Protein AF-A0A443QVT6-F1 (afdb_monomer_lite)

Foldseek 3Di:
DDPVVVVVVVVVVCVVPLVPPCCVPPPPPLNVVQVVCVVLQHDCLQPVDRDDPDDPLVSLLCCCVPPVAFAAWNWDWDWDDDDPDIDIDIDTAQGDDPDDLCLLAPDPPDPVSVVVLVVVLVVQVVVSVVNRPDPPDDPVNSSVVSVVVSVVSSVSSVVRPPPVRPDDDDDDLVCCCVVPVVDDCSSVVSPD

Organism: NCBI:txid1965070

pLDDT: mean 82.38, std 10.91, range [44.81, 95.25]

Secondary structure (DSSP, 8-state):
--HHHHHHHHHHHHHH-TT-HHHHHH--HHHHHHHHHHHTT--GGG-TT------HHHHHHHHHHHH---SSSEEEEEEEEETTEEEEEEEEEPPPPSS-HHHHHS-TT-HHHHHHHHHHHHHHHHHHHHH---TT--HHHHHHHHHHHHHHHHHHHHHHHSGGGG------GGGHHHH-TTS-THHHHT--

Sequence (192 aa):
MPKYEKIALKLYDDCLHQDSTEMQKNNGSNVALMRLLKKIGGWPMIQSRWNFNFVLERVYGYIRSTFGLNWIFGVYMYTEADGNALRTILYLDAPSFVVERKLLYSPLTDNKRLDSLNAYKSYIRSVALLLNEDTSLTIKQLNADIEAMIEFEASLMNIASDENSKNTRAIQIKDLNRRYPKVCTELLNTWM

Radius of gyration: 20.79 Å; chains: 1; bounding box: 49×47×55 Å

InterPro domains:
  IPR008753 Peptidase M13, N-terminal domain [PF05649] (8-183)
  IPR042089 Peptidase M13, domain 2 [G3DSA:1.10.1380.10] (1-190)

Structure (mmCIF, N/CA/C/O backbone):
data_AF-A0A443QVT6-F1
#
_entry.id   AF-A0A443QVT6-F1
#
loop_
_atom_site.group_PDB
_atom_site.id
_atom_site.type_symbol
_atom_site.label_atom_id
_atom_site.label_alt_id
_atom_site.label_comp_id
_atom_site.label_asym_id
_atom_site.label_entity_id
_atom_site.label_seq_id
_atom_site.pdbx_PDB_ins_code
_atom_site.Cartn_x
_atom_site.Cartn_y
_atom_site.Cartn_z
_atom_site.occupancy
_atom_site.B_iso_or_equiv
_atom_site.auth_seq_id
_atom_site.auth_comp_id
_atom_site.auth_asym_id
_atom_site.auth_atom_id
_atom_site.pdbx_PDB_model_num
ATOM 1 N N . MET A 1 1 ? -12.868 27.414 -26.669 1.00 73.94 1 MET A N 1
ATOM 2 C CA . MET A 1 1 ? -12.190 26.697 -25.573 1.00 73.94 1 MET A CA 1
ATOM 3 C C . MET A 1 1 ? -12.008 25.223 -25.947 1.00 73.94 1 MET A C 1
ATOM 5 O O . MET A 1 1 ? -13.014 24.528 -26.115 1.00 73.94 1 MET A O 1
ATOM 9 N N . PRO A 1 2 ? -10.765 24.776 -26.179 1.00 92.88 2 PRO A N 1
ATOM 10 C CA . PRO A 1 2 ? -10.386 23.386 -26.433 1.00 92.88 2 PRO A CA 1
ATOM 11 C C . PRO A 1 2 ? -10.874 22.381 -25.379 1.00 92.88 2 PRO A C 1
ATOM 13 O O . PRO A 1 2 ? -11.124 22.719 -24.224 1.00 92.88 2 PRO A O 1
ATOM 16 N N . LYS A 1 3 ? -10.998 21.109 -25.779 1.00 93.06 3 LYS A N 1
ATOM 17 C CA . LYS A 1 3 ? -11.504 20.023 -24.918 1.00 93.06 3 LYS A CA 1
ATOM 18 C C . LYS A 1 3 ? -10.666 19.832 -23.646 1.00 93.06 3 LYS A C 1
ATOM 20 O O . LYS A 1 3 ? -11.243 19.621 -22.586 1.00 93.06 3 LYS A O 1
ATOM 25 N N . TYR A 1 4 ? -9.339 19.914 -23.746 1.00 94.56 4 TYR A N 1
ATOM 26 C CA . TYR A 1 4 ? -8.438 19.726 -22.602 1.00 94.56 4 TYR A CA 1
ATOM 27 C C . TYR A 1 4 ? -8.589 20.845 -21.565 1.00 94.56 4 TYR A C 1
ATOM 29 O O . TYR A 1 4 ? -8.675 20.558 -20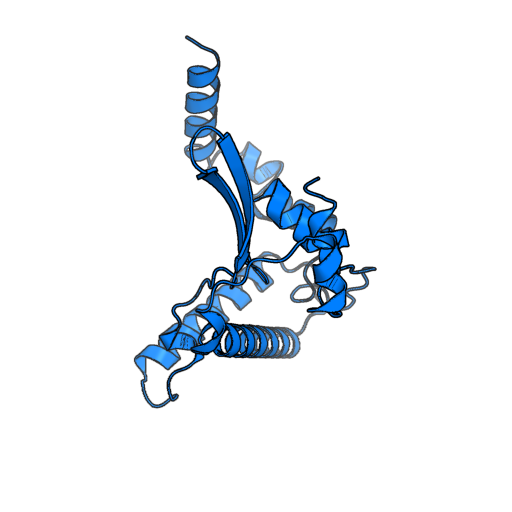.378 1.00 94.56 4 TYR A O 1
ATOM 37 N N . GLU A 1 5 ? -8.740 22.096 -22.006 1.00 95.25 5 GLU A N 1
ATOM 38 C CA . GLU A 1 5 ? -9.019 23.227 -21.114 1.00 95.25 5 GLU A CA 1
ATOM 39 C C . GLU A 1 5 ? -10.352 23.043 -20.389 1.00 95.25 5 GLU A C 1
ATOM 41 O O . GLU A 1 5 ? -10.441 23.311 -19.197 1.00 95.25 5 GLU A O 1
ATOM 46 N N . LYS A 1 6 ? -11.392 22.545 -21.077 1.00 94.25 6 LYS A N 1
ATOM 47 C CA . LYS A 1 6 ? -12.700 22.306 -20.442 1.00 94.25 6 LYS A CA 1
ATOM 48 C C . LYS A 1 6 ? -12.614 21.237 -19.357 1.00 94.25 6 LYS A C 1
ATOM 50 O O . LYS A 1 6 ? -13.255 21.371 -18.323 1.00 94.25 6 LYS A O 1
ATOM 55 N N . ILE A 1 7 ? -11.830 20.185 -19.596 1.00 93.94 7 ILE A N 1
ATOM 56 C CA . ILE A 1 7 ? -11.589 19.124 -18.611 1.00 93.94 7 ILE A CA 1
ATOM 57 C C . ILE A 1 7 ? -10.799 19.676 -17.420 1.00 93.94 7 ILE A C 1
ATOM 59 O O . ILE A 1 7 ? -11.165 19.403 -16.283 1.00 93.94 7 ILE A O 1
ATOM 63 N N . ALA A 1 8 ? -9.756 20.471 -17.675 1.00 93.81 8 ALA A N 1
ATOM 64 C CA . ALA A 1 8 ? -8.929 21.060 -16.628 1.00 93.81 8 ALA A CA 1
ATOM 65 C C . ALA A 1 8 ? -9.719 22.033 -15.741 1.00 93.81 8 ALA A C 1
ATOM 67 O O . ALA A 1 8 ? -9.648 21.919 -14.521 1.00 93.81 8 ALA A O 1
ATOM 68 N N . LEU A 1 9 ? -10.511 22.936 -16.337 1.00 93.19 9 LEU A N 1
ATOM 69 C CA . LEU A 1 9 ? -11.361 23.853 -15.572 1.00 93.19 9 LEU A CA 1
ATOM 70 C C . LEU A 1 9 ? -12.419 23.100 -14.773 1.00 93.19 9 LEU A C 1
ATOM 72 O O . LEU A 1 9 ? -12.583 23.375 -13.594 1.00 93.19 9 LEU A O 1
ATOM 76 N N . LYS A 1 10 ? -13.068 22.092 -15.367 1.00 90.31 10 LYS A N 1
ATOM 77 C CA . LYS A 1 10 ? -14.039 21.280 -14.629 1.00 90.31 10 LYS A CA 1
ATOM 78 C C . LYS A 1 10 ? -13.400 20.575 -13.429 1.00 90.31 10 LYS A C 1
ATOM 80 O O . LYS A 1 10 ? -13.967 20.603 -12.349 1.00 90.31 10 LYS A O 1
ATOM 85 N N . LEU A 1 11 ? -12.224 19.967 -13.603 1.00 89.94 11 LEU A N 1
ATOM 86 C CA . LEU A 1 11 ? -11.510 19.318 -12.499 1.00 89.94 11 LEU A CA 1
ATOM 87 C C . LEU A 1 11 ? -11.135 20.320 -11.399 1.00 89.94 11 LEU A C 1
ATOM 89 O O . LEU A 1 11 ? -11.251 20.009 -10.218 1.00 89.94 11 LEU A O 1
ATOM 93 N N . TYR A 1 12 ? -10.680 21.511 -11.787 1.00 89.88 12 TYR A N 1
ATOM 94 C CA . TYR A 1 12 ? -10.368 22.593 -10.858 1.00 89.88 12 TYR A CA 1
ATOM 95 C C . TYR A 1 12 ? -11.607 23.030 -10.066 1.00 89.88 12 TYR A C 1
ATOM 97 O O . TYR A 1 12 ? -11.560 23.079 -8.837 1.00 89.88 12 TYR A O 1
ATOM 105 N N . ASP A 1 13 ? -12.724 23.258 -10.757 1.00 88.25 13 ASP A N 1
ATOM 106 C CA . ASP A 1 13 ? -13.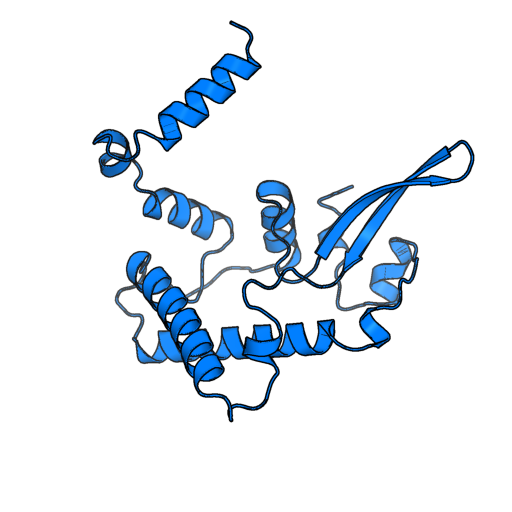991 23.653 -10.146 1.00 88.25 13 ASP A CA 1
ATOM 107 C C . ASP A 1 13 ? -14.527 22.557 -9.213 1.00 88.25 13 ASP A C 1
ATOM 109 O O . ASP A 1 13 ? -14.895 22.856 -8.076 1.00 88.25 13 ASP A O 1
ATOM 113 N N . ASP A 1 14 ? -14.508 21.291 -9.640 1.00 83.38 14 ASP A N 1
ATOM 114 C CA . ASP A 1 14 ? -14.940 20.142 -8.833 1.00 83.38 14 ASP A CA 1
ATOM 115 C C . ASP A 1 14 ? -14.090 20.010 -7.545 1.00 83.38 14 ASP A C 1
ATOM 117 O O . ASP A 1 14 ? -14.615 19.680 -6.480 1.00 83.38 14 ASP A O 1
ATOM 121 N N . CYS A 1 15 ? -12.785 20.309 -7.611 1.00 83.12 15 CYS A N 1
ATOM 122 C CA . CYS A 1 15 ? -11.878 20.281 -6.457 1.00 83.12 15 CYS A CA 1
ATOM 123 C C . CYS A 1 15 ? -12.066 21.453 -5.484 1.00 83.12 15 CYS A C 1
ATOM 125 O O . CYS A 1 15 ? -11.799 21.283 -4.296 1.00 83.12 15 CYS A O 1
ATOM 127 N N . LEU A 1 16 ? -12.480 22.630 -5.958 1.00 84.75 16 LEU A N 1
ATOM 128 C CA . LEU A 1 16 ? -12.674 23.807 -5.104 1.00 84.75 16 LEU A CA 1
ATOM 129 C C . LEU A 1 16 ? -14.053 23.853 -4.446 1.00 84.75 16 LEU A C 1
ATOM 131 O O . LEU A 1 16 ? -14.180 24.362 -3.336 1.00 84.75 16 LEU A O 1
ATOM 135 N N . HIS A 1 17 ? -15.080 23.297 -5.087 1.00 78.38 17 HIS A N 1
ATOM 136 C CA . HIS A 1 17 ? -16.458 23.336 -4.588 1.00 78.38 17 HIS A CA 1
ATOM 137 C C . HIS A 1 17 ? -16.828 22.087 -3.759 1.00 78.38 17 HIS A C 1
ATOM 139 O O . HIS A 1 17 ? -17.923 21.528 -3.893 1.00 78.38 17 HIS A O 1
ATOM 145 N N . GLN A 1 18 ? -15.921 21.659 -2.868 1.00 63.81 18 GLN A N 1
ATOM 146 C CA . GLN A 1 18 ? -16.095 20.493 -1.980 1.00 63.81 18 GLN A CA 1
ATOM 147 C C . GLN A 1 18 ? -17.269 20.627 -0.995 1.00 63.81 18 GLN A C 1
ATOM 149 O O . GLN A 1 18 ? -17.851 19.619 -0.595 1.00 63.81 18 GLN A O 1
ATOM 154 N N . ASP A 1 19 ? -17.663 21.859 -0.666 1.00 61.16 19 ASP A N 1
ATOM 155 C CA . ASP A 1 19 ? -18.775 22.167 0.245 1.00 61.16 19 ASP A CA 1
ATOM 156 C C . ASP A 1 19 ? -20.150 22.192 -0.439 1.00 61.16 19 ASP A C 1
ATOM 158 O O . ASP A 1 19 ? -21.164 22.530 0.180 1.00 61.16 19 ASP A O 1
ATOM 162 N N . SER A 1 20 ? -20.224 21.831 -1.724 1.00 60.53 20 SER A N 1
ATOM 163 C CA . SER A 1 20 ? -21.512 21.697 -2.395 1.00 60.53 20 SER A CA 1
ATOM 164 C C . SER A 1 20 ? -22.352 20.622 -1.694 1.00 60.53 20 SER A C 1
ATOM 166 O O . SER A 1 20 ? -21.951 19.469 -1.512 1.00 60.53 20 SER A O 1
ATOM 168 N N . THR A 1 21 ? -23.562 21.009 -1.287 1.00 54.44 21 THR A N 1
ATOM 169 C CA . THR A 1 21 ? -24.515 20.147 -0.571 1.00 54.44 21 THR A CA 1
ATOM 170 C C . THR A 1 21 ? -24.816 18.847 -1.321 1.00 54.44 21 THR A C 1
ATOM 172 O O . THR A 1 21 ? -25.224 17.877 -0.695 1.00 54.44 21 THR A O 1
ATOM 175 N N . GLU A 1 22 ? -24.587 18.786 -2.634 1.00 55.44 22 GLU A N 1
ATOM 176 C CA . GLU A 1 22 ? -24.743 17.584 -3.458 1.00 55.44 22 GLU A CA 1
ATOM 177 C C . GLU A 1 22 ? -23.623 16.549 -3.274 1.00 55.44 22 GLU A C 1
ATOM 179 O O . GLU A 1 22 ? -23.933 15.357 -3.243 1.00 55.44 22 GLU A O 1
ATOM 184 N N . MET A 1 23 ? -22.355 16.945 -3.081 1.00 56.28 23 MET A N 1
ATOM 185 C CA . MET A 1 23 ? -21.282 15.981 -2.783 1.00 56.28 23 MET A CA 1
ATOM 186 C C . MET A 1 23 ? -21.468 15.355 -1.399 1.00 56.28 23 MET A C 1
ATOM 188 O O . MET A 1 23 ? -21.368 14.136 -1.255 1.00 56.28 23 MET A O 1
ATOM 192 N N . GLN A 1 24 ? -21.845 16.157 -0.400 1.00 56.81 24 GLN A N 1
ATOM 193 C CA . GLN A 1 24 ? -22.157 15.647 0.938 1.00 56.81 24 GLN A CA 1
ATOM 194 C C . GLN A 1 24 ? -23.433 14.784 0.965 1.00 56.81 24 GLN A C 1
ATOM 196 O O . GLN A 1 24 ? -23.472 13.792 1.690 1.00 56.81 24 GLN A O 1
ATOM 201 N N . LYS A 1 25 ? -24.464 15.116 0.168 1.00 53.75 25 LYS A N 1
ATOM 202 C CA . LYS A 1 25 ? -25.745 14.379 0.141 1.00 53.75 25 LYS A CA 1
ATOM 203 C C . LYS A 1 25 ? -25.733 13.109 -0.712 1.00 53.75 25 LYS A C 1
ATOM 205 O O . LYS A 1 25 ? -26.411 12.157 -0.342 1.00 53.75 25 LYS A O 1
ATOM 210 N N . ASN A 1 26 ? -24.999 13.074 -1.829 1.00 53.06 26 ASN A N 1
ATOM 211 C CA . ASN A 1 26 ? -25.134 11.990 -2.813 1.00 53.06 26 ASN A CA 1
ATOM 212 C C . ASN A 1 26 ? -23.952 11.010 -2.853 1.00 53.06 26 ASN A C 1
ATOM 214 O O . ASN A 1 26 ? -24.155 9.877 -3.280 1.00 53.06 26 ASN A O 1
ATOM 218 N N . ASN A 1 27 ? -22.737 11.400 -2.442 1.00 56.47 27 ASN A N 1
ATOM 219 C CA . ASN A 1 27 ? -21.545 10.536 -2.422 1.00 56.47 27 ASN A CA 1
ATOM 220 C C . ASN A 1 27 ? -20.402 11.222 -1.646 1.00 56.47 27 ASN A C 1
ATOM 222 O O . ASN A 1 27 ? -19.425 11.657 -2.255 1.00 56.47 27 ASN A O 1
ATOM 226 N N . GLY A 1 28 ? -20.486 11.311 -0.314 1.00 63.50 28 GLY A N 1
ATOM 227 C CA . GLY A 1 28 ? -19.349 11.804 0.476 1.00 63.50 28 GLY A CA 1
ATOM 228 C C . GLY A 1 28 ? -18.069 11.017 0.154 1.00 63.50 28 GLY A C 1
ATOM 229 O O . GLY A 1 28 ? -18.149 9.846 -0.229 1.00 63.50 28 GLY A O 1
ATOM 230 N N . SER A 1 29 ? -16.887 11.621 0.316 1.00 63.97 29 SER A N 1
ATOM 231 C CA . SER A 1 29 ? -15.591 10.989 -0.004 1.00 63.97 29 SER A CA 1
ATOM 232 C C . SER A 1 29 ? -15.440 9.584 0.599 1.00 63.97 29 SER A C 1
ATOM 234 O O . SER A 1 29 ? -14.899 8.682 -0.042 1.00 63.97 29 SER A O 1
ATOM 236 N N . ASN A 1 30 ? -16.031 9.356 1.777 1.00 75.00 30 ASN A N 1
ATOM 237 C CA . ASN A 1 30 ? -16.094 8.045 2.423 1.00 75.00 30 ASN A CA 1
ATOM 238 C C . ASN A 1 30 ? -16.888 7.014 1.601 1.00 75.00 30 ASN A C 1
ATOM 240 O O . ASN A 1 30 ? -16.461 5.875 1.489 1.00 75.00 30 ASN A O 1
ATOM 244 N N . VAL A 1 31 ? -18.007 7.383 0.969 1.00 82.38 31 VAL A N 1
ATOM 245 C CA . VAL A 1 31 ? -18.829 6.473 0.145 1.00 82.38 31 VAL A CA 1
ATOM 246 C C . VAL A 1 31 ? -18.081 6.045 -1.118 1.00 82.38 31 VAL A C 1
ATOM 248 O O . VAL A 1 31 ? -18.093 4.865 -1.476 1.00 82.38 31 VAL A O 1
ATOM 251 N N . ALA A 1 32 ? -17.418 6.989 -1.792 1.00 83.75 32 ALA A N 1
ATOM 252 C CA . ALA A 1 32 ? -16.611 6.689 -2.972 1.00 83.75 32 ALA A CA 1
ATOM 253 C C . ALA A 1 32 ? -15.438 5.761 -2.620 1.00 83.75 32 ALA A C 1
ATOM 255 O O . ALA A 1 32 ? -15.221 4.757 -3.306 1.00 83.75 32 ALA A O 1
ATOM 256 N N . LEU A 1 33 ? -14.748 6.046 -1.511 1.00 86.44 33 LEU A N 1
ATOM 257 C CA . LEU A 1 33 ? -13.673 5.203 -0.998 1.00 86.44 33 LEU A CA 1
ATOM 258 C C . LEU A 1 33 ? -14.185 3.815 -0.593 1.00 86.44 33 LEU A C 1
ATOM 260 O O . LEU A 1 33 ? -13.617 2.817 -1.019 1.00 86.44 33 LEU A O 1
ATOM 264 N N . MET A 1 34 ? -15.304 3.714 0.126 1.00 87.88 34 MET A N 1
ATOM 265 C CA . MET A 1 34 ? -15.897 2.426 0.503 1.00 87.88 34 MET A CA 1
ATOM 266 C C . MET A 1 34 ? -16.318 1.596 -0.713 1.00 87.88 34 MET A C 1
ATOM 268 O O . MET A 1 34 ? -16.122 0.380 -0.733 1.00 87.88 34 MET A O 1
ATOM 272 N N . ARG A 1 35 ? -16.856 2.228 -1.764 1.00 88.44 35 ARG A N 1
ATOM 273 C CA . ARG A 1 35 ? -17.171 1.542 -3.028 1.00 88.44 35 ARG A CA 1
ATOM 274 C C . ARG A 1 35 ? -15.907 1.003 -3.696 1.00 88.44 35 ARG A C 1
ATOM 276 O O . ARG A 1 35 ? -15.925 -0.115 -4.213 1.00 88.44 35 ARG A O 1
ATOM 283 N N . LEU A 1 36 ? -14.821 1.776 -3.670 1.00 88.56 36 LEU A N 1
ATOM 284 C CA . LEU A 1 36 ? -13.524 1.328 -4.163 1.00 88.56 36 LEU A CA 1
ATOM 285 C C . LEU A 1 36 ? -12.995 0.148 -3.341 1.00 88.56 36 LEU A C 1
ATOM 287 O O . LEU A 1 36 ? -12.649 -0.868 -3.939 1.00 88.56 36 LEU A O 1
ATOM 291 N N . LEU A 1 37 ? -12.998 0.247 -2.007 1.00 89.69 37 LEU A N 1
ATOM 292 C CA . LEU A 1 37 ? -12.562 -0.829 -1.114 1.00 89.69 37 LEU A CA 1
ATOM 293 C C . LEU A 1 37 ? -13.327 -2.119 -1.416 1.00 89.69 37 LEU A C 1
ATOM 295 O O . LEU A 1 37 ? -12.709 -3.143 -1.679 1.00 89.69 37 LEU A O 1
ATOM 299 N N . LYS A 1 38 ? -14.660 -2.065 -1.521 1.00 88.44 38 LYS A N 1
ATOM 300 C CA . LYS A 1 38 ? -15.485 -3.230 -1.892 1.00 88.44 38 LYS A CA 1
ATOM 301 C C . LYS A 1 38 ? -15.086 -3.845 -3.233 1.00 88.44 38 LYS A C 1
ATOM 303 O O . LYS A 1 38 ? -15.050 -5.066 -3.353 1.00 88.44 38 LYS A O 1
ATOM 308 N N . LYS A 1 39 ? -14.745 -3.022 -4.230 1.00 87.88 39 LYS A N 1
ATOM 309 C CA . LYS A 1 39 ? -14.310 -3.497 -5.553 1.00 87.88 39 LYS A CA 1
ATOM 310 C C . LYS A 1 39 ? -12.973 -4.245 -5.504 1.00 87.88 39 LYS A C 1
ATOM 312 O O . LYS A 1 39 ? -12.778 -5.163 -6.295 1.00 87.88 39 LYS A O 1
ATOM 317 N N . ILE A 1 40 ? -12.071 -3.866 -4.598 1.00 88.88 40 ILE A N 1
ATOM 318 C CA . ILE A 1 40 ? -10.747 -4.496 -4.446 1.00 88.88 40 ILE A CA 1
ATOM 319 C C . ILE A 1 40 ? -10.712 -5.611 -3.391 1.00 88.88 40 ILE A C 1
ATOM 321 O O . ILE A 1 40 ? -9.649 -6.169 -3.134 1.00 88.88 40 ILE A O 1
ATOM 325 N N . GLY A 1 41 ? -11.866 -5.964 -2.818 1.00 88.69 41 GLY A N 1
ATOM 326 C CA . GLY A 1 41 ? -12.001 -7.062 -1.861 1.00 88.69 41 GLY A CA 1
ATOM 327 C C . GLY A 1 41 ? -12.167 -6.643 -0.405 1.00 88.69 41 GLY A C 1
ATOM 328 O O . GLY A 1 41 ? -12.220 -7.507 0.457 1.00 88.69 41 GLY A O 1
ATOM 329 N N . GLY A 1 42 ? -12.296 -5.351 -0.118 1.00 90.44 42 GLY A N 1
ATOM 330 C CA . GLY A 1 42 ? -12.479 -4.800 1.223 1.00 90.44 42 GLY A CA 1
ATOM 331 C C . GLY A 1 42 ? -11.169 -4.379 1.885 1.00 90.44 42 GLY A C 1
ATOM 332 O O . GLY A 1 42 ? -10.110 -4.362 1.260 1.00 90.44 42 GLY A O 1
ATOM 333 N N . TRP A 1 43 ? -11.257 -4.024 3.164 1.00 91.25 43 TRP A N 1
ATOM 334 C CA . TRP A 1 43 ? -10.102 -3.745 4.012 1.00 91.25 43 TRP A CA 1
ATOM 335 C C . TRP A 1 43 ? -10.318 -4.459 5.352 1.00 91.25 43 TRP A C 1
ATOM 337 O O . TRP A 1 43 ? -11.177 -4.027 6.123 1.00 91.25 43 TRP A O 1
ATOM 347 N N . PRO A 1 44 ? -9.569 -5.543 5.644 1.00 89.69 44 PRO A N 1
ATOM 348 C CA . PRO A 1 44 ? -9.793 -6.363 6.839 1.00 89.69 44 PRO A CA 1
ATOM 349 C C . PRO A 1 44 ? -9.815 -5.567 8.150 1.00 89.69 44 PRO A C 1
ATOM 351 O O . PRO A 1 44 ? -10.556 -5.901 9.065 1.00 89.69 44 PRO A O 1
ATOM 354 N N . MET A 1 45 ? -9.066 -4.462 8.205 1.00 89.69 45 MET A N 1
ATOM 355 C CA . MET A 1 45 ? -8.956 -3.590 9.377 1.00 89.69 45 MET A CA 1
ATOM 356 C C . MET A 1 45 ? -10.285 -2.945 9.813 1.00 89.69 45 MET A C 1
ATOM 358 O O . MET A 1 45 ? -10.399 -2.501 10.952 1.00 89.69 45 MET A O 1
ATOM 362 N N . ILE A 1 46 ? -11.287 -2.883 8.928 1.00 90.00 46 ILE A N 1
ATOM 363 C CA . ILE A 1 46 ? -12.621 -2.332 9.226 1.00 90.00 46 ILE A CA 1
ATOM 364 C C . ILE A 1 46 ? -13.742 -3.379 9.103 1.00 90.00 46 ILE A C 1
ATOM 366 O O . ILE A 1 46 ? -14.915 -3.012 9.081 1.00 90.00 46 ILE A O 1
ATOM 370 N N . GLN A 1 47 ? -13.405 -4.674 8.991 1.00 88.12 47 GLN A N 1
ATOM 371 C CA . GLN A 1 47 ? -14.356 -5.761 8.710 1.00 88.12 47 GLN A CA 1
ATOM 372 C C . GLN A 1 47 ? -14.048 -6.994 9.575 1.00 88.12 47 GLN A C 1
ATOM 374 O O . GLN A 1 47 ? -13.108 -7.733 9.291 1.00 88.12 47 GLN A O 1
ATOM 379 N N . SER A 1 48 ? -14.866 -7.284 10.596 1.00 80.56 48 SER A N 1
ATOM 380 C CA . SER A 1 48 ? -14.587 -8.391 11.536 1.00 80.56 48 SER A CA 1
ATOM 381 C C . SER A 1 48 ? -14.616 -9.776 10.881 1.00 80.56 48 SER A C 1
ATOM 383 O O . SER A 1 48 ? -13.942 -10.704 11.326 1.00 80.56 48 SER A O 1
ATOM 385 N N . ARG A 1 49 ? -15.410 -9.928 9.816 1.00 82.38 49 ARG A N 1
ATOM 386 C CA . ARG A 1 49 ? -15.577 -11.170 9.051 1.00 82.38 49 ARG A CA 1
ATOM 387 C C . ARG A 1 49 ? -15.160 -10.962 7.607 1.00 82.38 49 ARG A C 1
ATOM 389 O O . ARG A 1 49 ? -15.936 -11.214 6.684 1.00 82.38 49 ARG A O 1
ATOM 396 N N . TRP A 1 50 ? -13.945 -10.463 7.417 1.00 86.44 50 TRP A N 1
ATOM 397 C CA . TRP A 1 50 ? -13.382 -10.334 6.085 1.00 86.44 50 TRP A CA 1
ATOM 398 C C . TRP A 1 50 ? -13.277 -11.710 5.418 1.00 86.44 50 TRP A C 1
ATOM 400 O O . TRP A 1 50 ? -12.535 -12.585 5.860 1.00 86.44 50 TRP A O 1
ATOM 410 N N . ASN A 1 51 ? -14.064 -11.904 4.364 1.00 79.94 51 ASN A N 1
ATOM 411 C CA . ASN A 1 51 ? -14.070 -13.117 3.566 1.00 79.94 51 ASN A CA 1
ATOM 412 C C . ASN A 1 51 ? -14.076 -12.719 2.094 1.00 79.94 51 ASN A C 1
ATOM 414 O O . ASN A 1 51 ? -15.113 -12.376 1.523 1.00 79.94 51 ASN A O 1
ATOM 418 N N . PHE A 1 52 ? -12.892 -12.732 1.498 1.00 79.62 52 PHE A N 1
ATOM 419 C CA . PHE A 1 52 ? -12.695 -12.464 0.088 1.00 79.62 52 PHE A CA 1
ATOM 420 C C . PHE A 1 52 ? -11.748 -13.517 -0.473 1.00 79.62 52 PHE A C 1
ATOM 422 O O . PHE A 1 52 ? -10.749 -13.855 0.161 1.00 79.62 52 PHE A O 1
ATOM 429 N N . ASN A 1 53 ? -12.036 -14.010 -1.681 1.00 81.56 53 ASN A N 1
ATOM 430 C CA . ASN A 1 53 ? -11.112 -14.859 -2.434 1.00 81.56 53 ASN A CA 1
ATOM 431 C C . ASN A 1 53 ? -9.950 -13.996 -2.943 1.00 81.56 53 ASN A C 1
ATOM 433 O O . ASN A 1 53 ? -9.867 -13.651 -4.124 1.00 81.56 53 ASN A O 1
ATOM 437 N N . PHE A 1 54 ? -9.104 -13.580 -2.006 1.00 82.06 54 PHE A N 1
ATOM 438 C CA . PHE A 1 54 ? -8.010 -12.662 -2.232 1.00 82.06 54 PHE A CA 1
ATOM 439 C C . PHE A 1 54 ? -6.915 -13.344 -3.039 1.00 82.06 54 PHE A C 1
ATOM 441 O O . PHE A 1 54 ? -6.290 -14.302 -2.592 1.00 82.06 54 PHE A O 1
ATOM 448 N N . VAL A 1 55 ? -6.683 -12.809 -4.234 1.00 85.38 55 VAL A N 1
ATOM 449 C CA . VAL A 1 55 ? -5.538 -13.144 -5.076 1.00 85.38 55 VAL A CA 1
ATOM 450 C C . VAL A 1 55 ? -4.712 -11.876 -5.181 1.00 85.38 55 VAL A C 1
ATOM 452 O O . VAL A 1 55 ? -5.171 -10.889 -5.771 1.00 85.38 55 VAL A O 1
ATOM 455 N N . LEU A 1 56 ? -3.531 -11.889 -4.561 1.00 84.00 56 LEU A N 1
ATOM 456 C CA . LEU A 1 56 ? -2.703 -10.699 -4.405 1.00 84.00 56 LEU A CA 1
ATOM 457 C C . LEU A 1 56 ? -2.428 -10.044 -5.756 1.00 84.00 56 LEU A C 1
ATOM 459 O O . LEU A 1 56 ? -2.602 -8.843 -5.903 1.00 84.00 56 LEU A O 1
ATOM 463 N N . GLU A 1 57 ? -2.064 -10.837 -6.754 1.00 84.31 57 GLU A N 1
ATOM 464 C CA . GLU A 1 57 ? -1.693 -10.414 -8.099 1.00 84.31 57 GLU A CA 1
ATOM 465 C C . GLU A 1 57 ? -2.820 -9.660 -8.795 1.00 84.31 57 GLU A C 1
ATOM 467 O O . GLU A 1 57 ? -2.582 -8.639 -9.437 1.00 84.31 57 GLU A O 1
ATOM 472 N N . ARG A 1 58 ? -4.062 -10.127 -8.628 1.00 84.94 58 ARG A N 1
ATOM 473 C CA . ARG A 1 58 ? -5.242 -9.494 -9.224 1.00 84.94 58 ARG A CA 1
ATOM 474 C C . ARG A 1 58 ? -5.519 -8.143 -8.578 1.00 84.94 58 ARG A C 1
ATOM 476 O O . ARG A 1 58 ? -5.737 -7.157 -9.280 1.00 84.94 58 ARG A O 1
ATOM 483 N N . VAL A 1 59 ? -5.523 -8.102 -7.246 1.00 87.44 59 VAL A N 1
ATOM 484 C CA . VAL A 1 59 ? -5.782 -6.868 -6.491 1.00 87.44 59 VAL A CA 1
ATOM 485 C C . VAL A 1 59 ? -4.658 -5.865 -6.734 1.00 87.44 59 VAL A C 1
ATOM 487 O O . VAL A 1 59 ? -4.913 -4.705 -7.054 1.00 87.44 59 VAL A O 1
ATOM 490 N N . TYR A 1 60 ? -3.414 -6.330 -6.672 1.00 87.25 60 TYR A N 1
ATOM 491 C CA . TYR A 1 60 ? -2.220 -5.546 -6.935 1.00 87.25 60 TYR A CA 1
ATOM 492 C C . TYR A 1 60 ? -2.209 -4.989 -8.362 1.00 87.25 60 TYR A C 1
ATOM 494 O O . TYR A 1 60 ? -2.060 -3.782 -8.543 1.00 87.25 60 TYR A O 1
ATOM 502 N N . GLY A 1 61 ? -2.426 -5.839 -9.371 1.00 85.88 61 GLY A N 1
ATOM 503 C CA . GLY A 1 61 ? -2.478 -5.447 -10.778 1.00 85.88 61 GLY A CA 1
ATOM 504 C C . GLY A 1 61 ? -3.559 -4.400 -11.042 1.00 85.88 61 GLY A C 1
ATOM 505 O O . GLY A 1 61 ? -3.285 -3.386 -11.683 1.00 85.88 61 GLY A O 1
ATOM 506 N N . TYR A 1 62 ? -4.757 -4.574 -10.473 1.00 87.06 62 TYR A N 1
ATOM 507 C CA . TYR A 1 62 ? -5.834 -3.586 -10.576 1.00 87.06 62 TYR A CA 1
ATOM 508 C C . TYR A 1 62 ? -5.462 -2.249 -9.920 1.00 87.06 62 TYR A C 1
ATOM 510 O O . TYR A 1 62 ? -5.615 -1.194 -10.537 1.00 87.06 62 TYR A O 1
ATOM 518 N N . ILE A 1 63 ? -4.944 -2.276 -8.687 1.00 88.25 63 ILE A N 1
ATOM 519 C CA . ILE A 1 63 ? -4.573 -1.060 -7.953 1.00 88.25 63 ILE A CA 1
ATOM 520 C C . ILE A 1 63 ? -3.449 -0.309 -8.676 1.00 88.25 63 ILE A C 1
ATOM 522 O O . ILE A 1 63 ? -3.535 0.905 -8.868 1.00 88.25 63 ILE A O 1
ATOM 526 N N . ARG A 1 64 ? -2.416 -1.022 -9.130 1.00 87.38 64 ARG A N 1
ATOM 527 C CA . ARG A 1 64 ? -1.269 -0.421 -9.811 1.00 87.38 64 ARG A CA 1
ATOM 528 C C . ARG A 1 64 ? -1.634 0.129 -11.193 1.00 87.38 64 ARG A C 1
ATOM 530 O O . ARG A 1 64 ? -1.122 1.192 -11.547 1.00 87.38 64 ARG A O 1
ATOM 537 N N . SER A 1 65 ? -2.497 -0.547 -11.959 1.00 85.94 65 SER A N 1
ATOM 538 C CA . SER A 1 65 ? -2.936 -0.097 -13.300 1.00 85.94 65 SER A CA 1
ATOM 539 C C . SER A 1 65 ? -3.944 1.043 -13.248 1.00 85.94 65 SER A C 1
ATOM 541 O O . SER A 1 65 ? -3.894 1.936 -14.087 1.00 85.94 65 SER A O 1
ATOM 543 N N . THR A 1 66 ? -4.813 1.055 -12.238 1.00 88.94 66 THR A N 1
ATOM 544 C CA . THR A 1 66 ? -5.860 2.076 -12.112 1.00 88.94 66 THR A CA 1
ATOM 545 C C . THR A 1 66 ? -5.365 3.328 -11.389 1.00 88.94 66 THR A C 1
ATOM 547 O O . THR A 1 66 ? -5.723 4.435 -11.779 1.00 88.94 66 THR A O 1
ATOM 550 N N . PHE A 1 67 ? -4.552 3.172 -10.337 1.00 88.56 67 PHE A N 1
ATOM 551 C CA . PHE A 1 67 ? -4.174 4.272 -9.436 1.00 88.56 67 PHE A CA 1
ATOM 552 C C . PHE A 1 67 ? -2.675 4.558 -9.388 1.00 88.56 67 PHE A C 1
ATOM 554 O O . PHE A 1 67 ? -2.258 5.511 -8.738 1.00 88.56 67 PHE A O 1
ATOM 561 N N . GLY A 1 68 ? -1.843 3.743 -10.037 1.00 88.00 68 GLY A N 1
ATOM 562 C CA . GLY A 1 68 ? -0.401 3.976 -10.054 1.00 88.00 68 GLY A CA 1
ATOM 563 C C . GLY A 1 68 ? 0.339 3.613 -8.763 1.00 88.00 68 GLY A C 1
ATOM 564 O O . GLY A 1 68 ? 1.513 3.943 -8.640 1.00 88.00 68 GLY A O 1
ATOM 565 N N . LEU A 1 69 ? -0.312 2.943 -7.805 1.00 88.19 69 LEU A N 1
ATOM 566 C CA . LEU A 1 69 ? 0.262 2.694 -6.476 1.00 88.19 69 LEU A CA 1
ATOM 567 C C . LEU A 1 69 ? 1.207 1.478 -6.451 1.00 88.19 69 LEU A C 1
ATOM 569 O O . LEU A 1 69 ? 0.852 0.402 -6.931 1.00 88.19 69 LEU A O 1
ATOM 573 N N . ASN A 1 70 ? 2.375 1.644 -5.819 1.00 88.50 70 ASN A N 1
ATOM 574 C CA . ASN A 1 70 ? 3.448 0.648 -5.671 1.00 88.50 70 ASN A CA 1
ATOM 575 C C . ASN A 1 70 ? 3.620 0.247 -4.191 1.00 88.50 70 ASN A C 1
ATOM 577 O O . ASN A 1 70 ? 4.474 0.792 -3.502 1.00 88.50 70 ASN A O 1
ATOM 581 N N . TRP A 1 71 ? 2.791 -0.659 -3.670 1.00 84.44 71 TRP A N 1
ATOM 582 C CA . TRP A 1 71 ? 2.668 -0.902 -2.217 1.00 84.44 71 TRP A CA 1
ATOM 583 C C . TRP A 1 71 ? 3.326 -2.199 -1.713 1.00 84.44 71 TRP A C 1
ATOM 585 O O . TRP A 1 71 ? 3.578 -2.332 -0.523 1.00 84.44 71 TRP A O 1
ATOM 595 N N . ILE A 1 72 ? 3.656 -3.135 -2.609 1.00 87.25 72 ILE A N 1
ATOM 596 C CA . ILE A 1 72 ? 4.435 -4.355 -2.293 1.00 87.25 72 ILE A CA 1
ATOM 597 C C . ILE A 1 72 ? 5.638 -4.483 -3.225 1.00 87.25 72 ILE A C 1
ATOM 599 O O . ILE A 1 72 ? 6.734 -4.812 -2.780 1.00 87.25 72 ILE A O 1
ATOM 603 N N . PHE A 1 73 ? 5.447 -4.150 -4.502 1.00 86.62 73 PHE A N 1
ATOM 604 C CA . PHE A 1 73 ? 6.508 -4.053 -5.494 1.00 86.62 73 PHE A CA 1
ATOM 605 C C . PHE A 1 73 ? 6.542 -2.633 -6.072 1.00 86.62 73 PHE A C 1
ATOM 607 O O . PHE A 1 73 ? 5.537 -1.929 -6.101 1.00 86.62 73 PHE A O 1
ATOM 614 N N . GLY A 1 74 ? 7.694 -2.185 -6.541 1.00 88.06 74 GLY A N 1
ATOM 615 C CA . GLY A 1 74 ? 7.791 -1.088 -7.493 1.00 88.06 74 GLY A CA 1
ATOM 616 C C . GLY A 1 74 ? 7.675 -1.671 -8.891 1.00 88.06 74 GLY A C 1
ATOM 617 O O . GLY A 1 74 ? 8.475 -2.528 -9.245 1.00 88.06 74 GLY A O 1
ATOM 618 N N . VAL A 1 75 ? 6.682 -1.260 -9.680 1.00 88.19 75 VAL A N 1
ATOM 619 C CA . VAL A 1 75 ? 6.565 -1.699 -11.081 1.00 88.19 75 VAL A CA 1
ATOM 620 C C . VAL A 1 75 ? 6.647 -0.479 -11.977 1.00 88.19 75 VAL A C 1
ATOM 622 O O . VAL A 1 75 ? 5.813 0.422 -11.861 1.00 88.19 75 VAL A O 1
ATOM 625 N N . TYR A 1 76 ? 7.631 -0.443 -12.871 1.00 86.88 76 TYR A N 1
ATOM 626 C CA . TYR A 1 76 ? 7.879 0.704 -13.743 1.00 86.88 76 TYR A CA 1
ATOM 627 C C . TYR A 1 76 ? 8.187 0.256 -15.166 1.00 86.88 76 TYR A C 1
ATOM 629 O O . TYR A 1 76 ? 8.809 -0.780 -15.380 1.00 86.88 76 TYR A O 1
ATOM 637 N N . MET A 1 77 ? 7.774 1.058 -16.141 1.00 88.19 77 MET A N 1
ATOM 638 C CA . MET A 1 77 ? 8.169 0.888 -17.534 1.00 88.19 77 MET A CA 1
ATOM 639 C C . MET A 1 77 ? 9.050 2.065 -17.920 1.00 88.19 77 MET A C 1
ATOM 641 O O . MET A 1 77 ? 8.620 3.212 -17.810 1.00 88.19 77 MET A O 1
ATOM 645 N N . TYR A 1 78 ? 10.256 1.771 -18.389 1.00 87.62 78 TYR A N 1
ATOM 646 C CA . TYR A 1 78 ? 11.153 2.768 -18.955 1.00 87.62 78 TYR A CA 1
ATOM 647 C C . TYR A 1 78 ? 11.461 2.389 -20.394 1.00 87.62 78 TYR A C 1
ATOM 649 O O . TYR A 1 78 ? 11.677 1.220 -20.708 1.00 87.62 78 TYR A O 1
ATOM 657 N N . THR A 1 79 ? 11.453 3.383 -21.274 1.00 89.69 79 THR A N 1
ATOM 658 C CA . THR A 1 79 ? 11.915 3.213 -22.647 1.00 89.69 79 THR A CA 1
ATOM 659 C C . THR A 1 79 ? 13.302 3.809 -22.737 1.00 89.69 79 THR A C 1
ATOM 661 O O . THR A 1 79 ? 13.492 4.995 -22.477 1.00 89.69 79 THR A O 1
ATOM 664 N N . GLU A 1 80 ? 14.259 2.973 -23.100 1.00 87.31 80 GLU A N 1
ATOM 665 C CA . GLU A 1 80 ? 15.663 3.333 -23.210 1.00 87.31 80 GLU A CA 1
ATOM 666 C C . GLU A 1 80 ? 16.118 3.152 -24.659 1.00 87.31 80 GLU A C 1
ATOM 668 O O . GLU A 1 80 ? 15.626 2.281 -25.388 1.00 87.31 80 GLU A O 1
ATOM 673 N N . ALA A 1 81 ? 17.037 4.012 -25.096 1.00 87.25 81 ALA A N 1
ATOM 674 C CA . ALA A 1 81 ? 17.677 3.870 -26.394 1.00 87.25 81 ALA A CA 1
ATOM 675 C C . ALA A 1 81 ? 18.805 2.835 -26.292 1.00 87.25 81 ALA A C 1
ATOM 677 O O . ALA A 1 81 ? 19.700 2.966 -25.461 1.00 87.25 81 ALA A O 1
ATOM 678 N N . ASP A 1 82 ? 18.773 1.833 -27.165 1.00 82.75 82 ASP A N 1
ATOM 679 C CA . ASP A 1 82 ? 19.853 0.870 -27.362 1.00 82.75 82 ASP A CA 1
ATOM 680 C C . ASP A 1 82 ? 20.362 1.004 -28.803 1.00 82.75 82 ASP A C 1
ATOM 682 O O . ASP A 1 82 ? 19.787 0.467 -29.759 1.00 82.75 82 ASP A O 1
ATOM 686 N N . GLY A 1 83 ? 21.398 1.831 -28.968 1.00 84.88 83 GLY A N 1
ATOM 687 C CA . GLY A 1 83 ? 21.885 2.266 -30.274 1.00 84.88 83 GLY A CA 1
ATOM 688 C C . GLY A 1 83 ? 20.805 3.027 -31.049 1.00 84.88 83 GLY A C 1
ATOM 689 O O . GLY A 1 83 ? 20.351 4.083 -30.617 1.00 84.88 83 GLY A O 1
ATOM 690 N N . ASN A 1 84 ? 20.386 2.474 -32.192 1.00 86.06 84 ASN A N 1
ATOM 691 C CA . ASN A 1 84 ? 19.346 3.055 -33.053 1.00 86.06 84 ASN A CA 1
ATOM 692 C C . ASN A 1 84 ? 17.932 2.509 -32.769 1.00 86.06 84 ASN A C 1
ATOM 694 O O . ASN A 1 84 ? 16.990 2.867 -33.474 1.00 86.06 84 ASN A O 1
ATOM 698 N N . ALA A 1 85 ? 17.772 1.616 -31.787 1.00 85.19 85 ALA A N 1
ATOM 699 C CA . ALA A 1 85 ? 16.487 1.022 -31.431 1.00 85.19 85 ALA A CA 1
ATOM 700 C C . ALA A 1 85 ? 15.986 1.558 -30.084 1.00 85.19 85 ALA A C 1
ATOM 702 O O . ALA A 1 85 ? 16.771 1.826 -29.178 1.00 85.19 85 ALA A O 1
ATOM 703 N N . LEU A 1 86 ? 14.666 1.663 -29.930 1.00 89.19 86 LEU A N 1
ATOM 704 C CA . LEU A 1 86 ? 14.036 1.885 -28.630 1.00 89.19 86 LEU A CA 1
ATOM 705 C C . LEU A 1 86 ? 13.640 0.537 -28.034 1.00 89.19 86 LEU A C 1
ATOM 707 O O . LEU A 1 86 ? 13.030 -0.292 -28.714 1.00 89.19 86 LEU A O 1
ATOM 711 N N . ARG A 1 87 ? 13.974 0.320 -26.762 1.00 86.69 87 ARG A N 1
ATOM 712 C CA . ARG A 1 87 ? 13.556 -0.859 -26.002 1.00 86.69 87 ARG A CA 1
ATOM 713 C C . ARG A 1 87 ? 12.815 -0.420 -24.754 1.00 86.69 87 ARG A C 1
ATOM 715 O O . ARG A 1 87 ? 13.297 0.421 -24.005 1.00 86.69 87 ARG A O 1
ATOM 722 N N . THR A 1 88 ? 11.652 -1.014 -24.522 1.00 85.62 88 THR A N 1
ATOM 723 C CA . THR A 1 88 ? 10.908 -0.824 -23.277 1.00 85.62 88 THR A CA 1
ATOM 724 C C . THR A 1 88 ? 11.268 -1.939 -22.308 1.00 85.62 88 THR A C 1
ATOM 726 O O . THR A 1 88 ? 11.128 -3.120 -22.626 1.00 85.62 88 THR A O 1
ATOM 729 N N . ILE A 1 89 ? 11.750 -1.553 -21.133 1.00 87.75 89 ILE A N 1
ATOM 730 C CA . ILE A 1 89 ? 12.164 -2.445 -20.058 1.00 87.75 89 ILE A CA 1
ATOM 731 C C . ILE A 1 89 ? 11.164 -2.303 -18.915 1.00 87.75 89 ILE A C 1
ATOM 733 O O . ILE A 1 89 ? 10.825 -1.198 -18.482 1.00 87.75 89 ILE A O 1
ATOM 737 N N . LEU A 1 90 ? 10.692 -3.448 -18.430 1.00 88.12 90 LEU A N 1
ATOM 738 C CA . LEU A 1 90 ? 9.898 -3.541 -17.217 1.00 88.12 90 LEU A CA 1
ATOM 739 C C . LEU A 1 90 ? 10.837 -3.699 -16.018 1.00 88.12 90 LEU A C 1
ATOM 741 O O . LEU A 1 90 ? 11.572 -4.682 -15.926 1.00 88.12 90 LEU A O 1
ATOM 745 N N . TYR A 1 91 ? 10.772 -2.753 -15.092 1.00 88.31 91 TYR A N 1
ATOM 746 C CA . TYR A 1 91 ? 11.521 -2.765 -13.846 1.00 88.31 91 TYR A CA 1
ATOM 747 C C . TYR A 1 91 ? 10.630 -3.236 -12.700 1.00 88.31 91 TYR A C 1
ATOM 749 O O . TYR A 1 91 ? 9.521 -2.726 -12.512 1.00 88.31 91 TYR A O 1
ATOM 757 N N . LEU A 1 92 ? 11.148 -4.198 -11.936 1.00 87.81 92 LEU A N 1
ATOM 758 C CA . LEU A 1 92 ? 10.616 -4.615 -10.644 1.00 87.81 92 LEU A CA 1
ATOM 759 C C . LEU A 1 92 ? 11.594 -4.157 -9.562 1.00 87.81 92 LEU A C 1
ATOM 761 O O . LEU A 1 92 ? 12.767 -4.523 -9.608 1.00 87.81 92 LEU A O 1
ATOM 765 N N . ASP A 1 93 ? 11.110 -3.360 -8.620 1.00 88.06 93 ASP A N 1
ATOM 766 C CA . ASP A 1 93 ? 11.912 -2.707 -7.584 1.00 88.06 93 ASP A CA 1
ATOM 767 C C . ASP A 1 93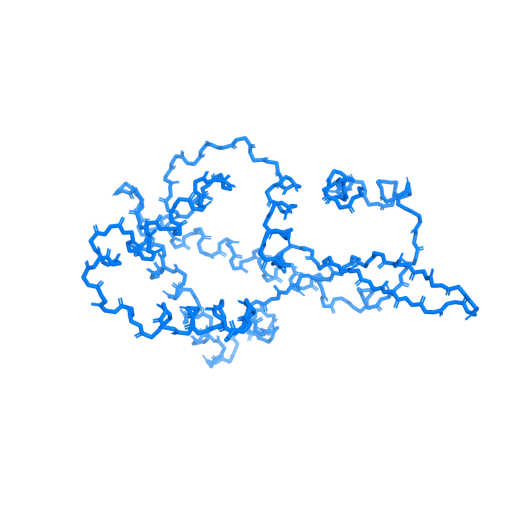 ? 11.223 -2.806 -6.210 1.00 88.06 93 ASP A C 1
ATOM 769 O O . ASP A 1 93 ? 10.142 -3.392 -6.073 1.00 88.06 93 ASP A O 1
ATOM 773 N N . ALA A 1 94 ? 11.837 -2.228 -5.183 1.00 88.06 94 ALA A N 1
ATOM 774 C CA . ALA A 1 94 ? 11.225 -2.002 -3.887 1.00 88.06 94 ALA A CA 1
ATOM 775 C C . ALA A 1 94 ? 9.932 -1.161 -4.000 1.00 88.06 94 ALA A C 1
ATOM 777 O O . ALA A 1 94 ? 9.800 -0.313 -4.893 1.00 88.06 94 ALA A O 1
ATOM 778 N N . PRO A 1 95 ? 8.961 -1.374 -3.095 1.00 89.44 95 PRO A N 1
ATOM 779 C CA . PRO A 1 95 ? 7.747 -0.571 -3.052 1.00 89.44 95 PRO A CA 1
ATOM 780 C C . PRO A 1 95 ? 8.028 0.870 -2.620 1.00 89.44 95 PRO A C 1
ATOM 782 O O . PRO A 1 95 ? 9.083 1.212 -2.082 1.00 89.44 95 PRO A O 1
ATOM 785 N N . SER A 1 96 ? 7.030 1.722 -2.816 1.00 87.44 96 SER A N 1
ATOM 786 C CA . SER A 1 96 ? 6.979 3.048 -2.217 1.00 87.44 96 SER A CA 1
ATOM 787 C C . SER A 1 96 ? 6.545 2.935 -0.755 1.00 87.44 96 SER A C 1
ATOM 789 O O . SER A 1 96 ? 5.484 2.390 -0.457 1.00 87.44 96 SER A O 1
ATOM 791 N N . PHE A 1 97 ? 7.348 3.482 0.155 1.00 85.50 97 PHE A N 1
ATOM 792 C CA . PHE A 1 97 ? 7.011 3.558 1.576 1.00 85.50 97 PHE A CA 1
ATOM 793 C C . PHE A 1 97 ? 6.384 4.914 1.900 1.00 85.50 97 PHE A C 1
ATOM 795 O O . PHE A 1 97 ? 6.881 5.950 1.460 1.00 85.50 97 PHE A O 1
ATOM 802 N N . VAL A 1 98 ? 5.302 4.907 2.684 1.00 80.19 98 VAL A N 1
ATOM 803 C CA . VAL A 1 98 ? 4.618 6.133 3.137 1.00 80.19 98 VAL A CA 1
ATOM 804 C C . VAL A 1 98 ? 5.424 6.841 4.227 1.00 80.19 98 VAL A C 1
ATOM 806 O O . VAL A 1 98 ? 5.453 8.068 4.289 1.00 80.19 98 VAL A O 1
ATOM 809 N N . VAL A 1 99 ? 6.097 6.067 5.078 1.00 80.69 99 VAL A N 1
ATOM 810 C CA . VAL A 1 99 ? 6.939 6.576 6.160 1.00 80.69 99 VAL A CA 1
ATOM 811 C C . VAL A 1 99 ? 8.417 6.493 5.800 1.00 80.69 99 VAL A C 1
ATOM 813 O O . VAL A 1 99 ? 8.875 5.567 5.128 1.00 80.69 99 VAL A O 1
ATOM 816 N N . GLU A 1 100 ? 9.189 7.471 6.270 1.00 72.25 100 GLU A N 1
ATOM 817 C CA . GLU A 1 100 ? 10.635 7.470 6.072 1.00 72.25 100 GLU A CA 1
ATOM 818 C C . GLU A 1 100 ? 11.300 6.263 6.741 1.00 72.25 100 GLU A C 1
ATOM 820 O O . GLU A 1 100 ? 10.935 5.859 7.847 1.00 72.25 100 GLU A O 1
ATOM 825 N N . ARG A 1 101 ? 12.374 5.757 6.123 1.00 67.75 101 ARG A N 1
ATOM 826 C CA . ARG A 1 101 ? 13.063 4.546 6.592 1.00 67.75 101 ARG A CA 1
ATOM 827 C C . ARG A 1 101 ? 13.512 4.579 8.048 1.00 67.75 101 ARG A C 1
ATOM 829 O O . ARG A 1 101 ? 13.394 3.597 8.779 1.00 67.75 101 ARG A O 1
ATOM 836 N N . LYS A 1 102 ? 13.984 5.745 8.485 1.00 65.00 102 LYS A N 1
ATOM 837 C CA . LYS A 1 102 ? 14.447 5.982 9.856 1.00 65.00 102 LYS A CA 1
ATOM 838 C C . LYS A 1 102 ? 13.348 5.790 10.908 1.00 65.00 102 LYS A C 1
ATOM 840 O O . LYS A 1 102 ? 13.663 5.595 12.076 1.00 65.00 102 LYS A O 1
ATOM 845 N N . LEU A 1 103 ? 12.072 5.832 10.513 1.00 68.50 103 LEU A N 1
ATOM 846 C CA . LEU A 1 103 ? 10.943 5.715 11.432 1.00 68.50 103 LEU A CA 1
ATOM 847 C C . LEU A 1 103 ? 10.643 4.267 11.834 1.00 68.50 103 LEU A C 1
ATOM 849 O O . LEU A 1 103 ? 10.259 4.042 12.984 1.00 68.50 103 LEU A O 1
ATOM 853 N N . LEU A 1 104 ? 10.877 3.303 10.934 1.00 67.06 104 LEU A N 1
ATOM 854 C CA . LEU A 1 104 ? 10.590 1.882 11.168 1.00 67.06 104 LEU A CA 1
ATOM 855 C C . LEU A 1 104 ? 11.829 1.046 11.529 1.00 67.06 104 LEU A C 1
ATOM 857 O O . LEU A 1 104 ? 11.678 0.013 12.172 1.00 67.06 104 LEU A O 1
ATOM 861 N N . TYR A 1 105 ? 13.039 1.481 11.155 1.00 61.97 105 TYR A N 1
ATOM 862 C CA . TYR A 1 105 ? 14.246 0.643 11.254 1.00 61.97 105 TYR A CA 1
ATOM 863 C C . TYR A 1 105 ? 15.245 1.034 12.366 1.00 61.97 105 TYR A C 1
ATOM 865 O O . TYR A 1 105 ? 16.009 0.194 12.834 1.00 61.97 105 TYR A O 1
ATOM 873 N N . SER A 1 106 ? 15.274 2.288 12.830 1.00 57.88 106 SER A N 1
ATOM 874 C CA . SER A 1 106 ? 16.256 2.724 13.843 1.00 57.88 106 SER A CA 1
ATOM 875 C C . SER A 1 106 ? 15.871 2.297 15.275 1.00 57.88 106 SER A C 1
ATOM 877 O O . SER A 1 106 ? 14.682 2.157 15.563 1.00 57.88 106 SER A O 1
ATOM 879 N N . PRO A 1 107 ? 16.823 2.131 16.219 1.00 57.72 107 PRO A N 1
ATOM 880 C CA . PRO A 1 107 ? 16.518 1.786 17.616 1.00 57.72 107 PRO A CA 1
ATOM 881 C C . PRO A 1 107 ? 15.479 2.729 18.259 1.00 57.72 107 PRO A C 1
ATOM 883 O O . PRO A 1 107 ? 15.429 3.918 17.945 1.00 57.72 107 PRO A O 1
ATOM 886 N N . LEU A 1 108 ? 14.612 2.209 19.143 1.00 61.09 108 LEU A N 1
ATOM 887 C CA . LEU A 1 108 ? 13.514 2.946 19.826 1.00 61.09 108 LEU A CA 1
ATOM 888 C C . LEU A 1 108 ? 13.989 4.000 20.842 1.00 61.09 108 LEU A C 1
ATOM 890 O O . LEU A 1 108 ? 13.180 4.558 21.571 1.00 61.09 108 LEU A O 1
ATOM 894 N N . THR A 1 109 ? 15.284 4.296 20.899 1.00 59.78 109 THR A N 1
ATOM 895 C CA . THR A 1 109 ? 15.870 5.219 21.879 1.00 59.78 109 THR A CA 1
ATOM 896 C C . THR A 1 109 ? 15.646 6.699 21.546 1.00 59.78 109 THR A C 1
ATOM 898 O O . THR A 1 109 ? 16.002 7.554 22.350 1.00 59.78 109 THR A O 1
ATOM 901 N N . ASP A 1 110 ? 15.081 7.018 20.376 1.00 67.62 110 ASP A N 1
ATOM 902 C CA . ASP A 1 110 ? 14.755 8.387 19.961 1.00 67.62 110 ASP A CA 1
ATOM 903 C C . ASP A 1 110 ? 13.260 8.689 20.175 1.00 67.62 110 ASP A C 1
ATOM 905 O O . ASP A 1 110 ? 12.395 8.178 19.458 1.00 67.62 110 ASP A O 1
ATOM 909 N N . ASN A 1 111 ? 12.957 9.560 21.141 1.00 69.94 111 ASN A N 1
ATOM 910 C CA . ASN A 1 111 ? 11.590 9.972 21.476 1.00 69.94 111 ASN A CA 1
ATOM 911 C C . ASN A 1 111 ? 10.837 10.569 20.271 1.00 69.94 111 ASN A C 1
ATOM 913 O O . ASN A 1 111 ? 9.656 10.283 20.092 1.00 69.94 111 ASN A O 1
ATOM 917 N N . LYS A 1 112 ? 11.513 11.310 19.379 1.00 70.56 112 LYS A N 1
ATOM 918 C CA . LYS A 1 112 ? 10.863 11.899 18.189 1.00 70.56 112 LYS A CA 1
ATOM 919 C C . LYS A 1 112 ? 10.412 10.836 17.189 1.00 70.56 112 LYS A C 1
ATOM 921 O O . LYS A 1 112 ? 9.434 11.020 16.456 1.00 70.56 112 LYS A O 1
ATOM 926 N N . ARG A 1 113 ? 11.127 9.710 17.147 1.00 74.19 113 ARG A N 1
ATOM 927 C CA . ARG A 1 113 ? 10.755 8.562 16.320 1.00 74.19 113 ARG A CA 1
ATOM 928 C C . ARG A 1 113 ? 9.506 7.886 16.867 1.00 74.19 113 ARG A C 1
ATOM 930 O O . ARG A 1 113 ? 8.606 7.569 16.091 1.00 74.19 113 ARG A O 1
ATOM 937 N N . LEU A 1 114 ? 9.457 7.692 18.184 1.00 78.31 114 LEU A N 1
ATOM 938 C CA . LEU A 1 114 ? 8.294 7.127 18.860 1.00 78.31 114 LEU A CA 1
ATOM 939 C C . LEU A 1 114 ? 7.049 7.988 18.607 1.00 78.31 114 LEU A C 1
ATOM 941 O O . LEU A 1 114 ? 6.009 7.448 18.238 1.00 78.31 114 LEU A O 1
ATOM 945 N N . ASP A 1 115 ? 7.183 9.313 18.686 1.00 83.19 115 ASP A N 1
ATOM 946 C CA . ASP A 1 115 ? 6.100 10.253 18.377 1.00 83.19 115 ASP A CA 1
ATOM 947 C C . ASP A 1 115 ? 5.604 10.116 16.931 1.00 83.19 115 ASP A C 1
ATOM 949 O O . ASP A 1 115 ? 4.401 10.022 16.688 1.00 83.19 115 ASP A O 1
ATOM 953 N N . SER A 1 116 ? 6.521 10.032 15.965 1.00 83.25 116 SER A N 1
ATOM 954 C CA . SER A 1 116 ? 6.173 9.892 14.543 1.00 83.25 116 SER A CA 1
ATOM 955 C C . SER A 1 116 ? 5.472 8.561 14.245 1.00 83.25 116 SER A C 1
ATOM 957 O O . SER A 1 116 ? 4.481 8.526 13.514 1.00 83.25 116 SER A O 1
ATOM 959 N N . LEU A 1 117 ? 5.945 7.460 14.839 1.00 85.81 117 LEU A N 1
ATOM 960 C CA . LEU A 1 117 ? 5.307 6.149 14.706 1.00 85.81 117 LEU A CA 1
ATOM 961 C C . LEU A 1 117 ? 3.916 6.139 15.354 1.00 85.81 117 LEU A C 1
ATOM 963 O O . LEU A 1 117 ? 2.965 5.616 14.774 1.00 85.81 117 LEU A O 1
ATOM 967 N N . ASN A 1 118 ? 3.774 6.760 16.526 1.00 89.25 118 ASN A N 1
ATOM 968 C CA . ASN A 1 118 ? 2.488 6.900 17.204 1.00 89.25 118 ASN A CA 1
ATOM 969 C C . ASN A 1 118 ? 1.508 7.758 16.399 1.00 89.25 118 ASN A C 1
ATOM 971 O O . ASN A 1 118 ? 0.322 7.426 16.335 1.00 89.25 118 ASN A O 1
ATOM 975 N N . ALA A 1 119 ? 1.985 8.822 15.750 1.00 90.25 119 ALA A N 1
ATOM 976 C CA . ALA A 1 119 ? 1.179 9.639 14.853 1.00 90.25 119 ALA A CA 1
ATOM 977 C C . ALA A 1 119 ? 0.700 8.828 13.643 1.00 90.25 119 ALA A C 1
ATOM 979 O O . ALA A 1 119 ? -0.483 8.879 13.309 1.00 90.25 119 ALA A O 1
ATOM 980 N N . TYR A 1 120 ? 1.573 8.014 13.043 1.00 91.69 120 TYR A N 1
ATOM 981 C CA . TYR A 1 120 ? 1.192 7.151 11.926 1.00 91.69 120 TYR A CA 1
ATOM 982 C C . TYR A 1 120 ? 0.140 6.108 12.333 1.00 91.69 120 TYR A C 1
ATOM 984 O O . TYR A 1 120 ? -0.913 6.010 11.701 1.00 91.69 120 TYR A O 1
ATOM 992 N N . LYS A 1 121 ? 0.344 5.417 13.461 1.00 93.19 121 LYS A N 1
ATOM 993 C CA . LYS A 1 121 ? -0.651 4.494 14.040 1.00 93.19 121 LYS A CA 1
ATOM 994 C C . LYS A 1 121 ? -1.979 5.193 14.338 1.00 93.19 121 LYS A C 1
ATOM 996 O O . LYS A 1 121 ? -3.048 4.647 14.067 1.00 93.19 121 LYS A O 1
ATOM 1001 N N . SER A 1 122 ? -1.923 6.413 14.872 1.00 94.38 122 SER A N 1
ATOM 1002 C CA . SER A 1 122 ? -3.112 7.216 15.180 1.00 94.38 122 SER A CA 1
ATOM 1003 C C . SER A 1 122 ? -3.853 7.653 13.918 1.00 94.38 122 SER A C 1
ATOM 1005 O O . SER A 1 122 ? -5.085 7.646 13.908 1.00 94.38 122 SER A O 1
ATOM 1007 N N . TYR A 1 123 ? -3.131 7.977 12.844 1.00 93.81 123 TYR A N 1
ATOM 1008 C CA . TYR A 1 123 ? -3.711 8.281 11.539 1.00 93.81 123 TYR A CA 1
ATOM 1009 C C . TYR A 1 123 ? -4.455 7.069 10.972 1.00 93.81 123 TYR A C 1
ATOM 1011 O O . TYR A 1 123 ? -5.641 7.181 10.664 1.00 93.81 123 TYR A O 1
ATOM 1019 N N . ILE A 1 124 ? -3.808 5.898 10.930 1.00 93.88 124 ILE A N 1
ATOM 1020 C CA . ILE A 1 124 ? -4.423 4.653 10.445 1.00 93.88 124 ILE A CA 1
ATOM 1021 C C . ILE A 1 124 ? -5.688 4.332 11.252 1.00 93.88 124 ILE A C 1
ATOM 1023 O O . ILE A 1 124 ? -6.748 4.096 10.673 1.00 93.88 124 ILE A O 1
ATOM 1027 N N . ARG A 1 125 ? -5.607 4.407 12.589 1.00 94.31 125 ARG A N 1
ATOM 1028 C CA . ARG A 1 125 ? -6.758 4.200 13.479 1.00 94.31 125 ARG A CA 1
ATOM 1029 C C . ARG A 1 125 ? -7.894 5.174 13.169 1.00 94.31 125 ARG A C 1
ATOM 1031 O O . ARG A 1 125 ? -9.046 4.762 13.108 1.00 94.31 125 ARG A O 1
ATOM 1038 N N . SER A 1 126 ? -7.583 6.454 12.978 1.00 92.56 126 SER A N 1
ATOM 1039 C CA . SER A 1 126 ? -8.589 7.485 12.695 1.00 92.56 126 SER A CA 1
ATOM 1040 C C . SER A 1 126 ? -9.294 7.223 11.367 1.00 92.56 126 SER A C 1
ATOM 1042 O O . SER A 1 126 ? -10.517 7.287 11.310 1.00 92.56 126 SER A O 1
ATOM 1044 N N . VAL A 1 127 ? -8.548 6.855 10.322 1.00 91.81 127 VAL A N 1
ATOM 1045 C CA . VAL A 1 127 ? -9.125 6.476 9.024 1.00 91.81 127 VAL A CA 1
ATOM 1046 C C . VAL A 1 127 ? -10.012 5.237 9.164 1.00 91.81 127 VAL A C 1
ATOM 1048 O O . VAL A 1 127 ? -11.139 5.244 8.675 1.00 91.81 127 VAL A O 1
ATOM 1051 N N . ALA A 1 128 ? -9.556 4.206 9.879 1.00 91.31 128 ALA A N 1
ATOM 1052 C CA . ALA A 1 128 ? -10.345 2.999 10.118 1.00 91.31 128 ALA A CA 1
ATOM 1053 C C . ALA A 1 128 ? -11.664 3.302 10.855 1.00 91.31 128 ALA A C 1
ATOM 1055 O O . ALA A 1 128 ? -12.719 2.813 10.460 1.00 91.31 128 ALA A O 1
ATOM 1056 N N . LEU A 1 129 ? -11.629 4.164 11.877 1.00 88.56 129 LEU A N 1
ATOM 1057 C CA . LEU A 1 129 ? -12.823 4.576 12.622 1.00 88.56 129 LEU A CA 1
ATOM 1058 C C . LEU A 1 129 ? -13.780 5.441 11.789 1.00 88.56 129 LEU A C 1
ATOM 1060 O O . LEU A 1 129 ? -14.993 5.304 11.926 1.00 88.56 129 LEU A O 1
ATOM 1064 N N . LEU A 1 130 ? -13.258 6.304 10.913 1.00 87.06 130 LEU A N 1
ATOM 1065 C CA . LEU A 1 130 ? -14.071 7.126 10.007 1.00 87.06 130 LEU A CA 1
ATOM 1066 C C . LEU A 1 130 ? -14.781 6.296 8.933 1.00 87.06 130 LEU A C 1
ATOM 1068 O O . LEU A 1 130 ? -15.880 6.650 8.506 1.00 87.06 130 LEU A O 1
ATOM 1072 N N . LEU A 1 131 ? -14.143 5.218 8.480 1.00 86.81 131 LEU A N 1
ATOM 1073 C CA . LEU A 1 131 ? -14.682 4.311 7.468 1.00 86.81 131 LEU A CA 1
ATOM 1074 C C . LEU A 1 131 ? -15.492 3.156 8.059 1.00 86.81 131 LEU A C 1
ATOM 1076 O O . LEU A 1 131 ? -16.057 2.388 7.285 1.00 86.81 131 LEU A O 1
ATOM 1080 N N . ASN A 1 132 ? -15.519 3.033 9.390 1.00 75.50 132 ASN A N 1
ATOM 1081 C CA . ASN A 1 132 ? -15.938 1.841 10.115 1.00 75.50 132 ASN A CA 1
ATOM 1082 C C . ASN A 1 132 ? -17.217 1.218 9.542 1.00 75.50 132 ASN A C 1
ATOM 1084 O O . ASN A 1 132 ? -18.315 1.753 9.699 1.00 75.50 132 ASN A O 1
ATOM 1088 N N . GLU A 1 133 ? -17.053 0.076 8.877 1.00 71.81 133 GLU A N 1
ATOM 1089 C CA . GLU A 1 133 ? -18.156 -0.666 8.268 1.00 71.81 133 GLU A CA 1
ATOM 1090 C C . GLU A 1 133 ? -18.810 -1.617 9.278 1.00 71.81 133 GLU A C 1
ATOM 1092 O O . GLU A 1 133 ? -19.974 -1.984 9.118 1.00 71.81 133 GLU A O 1
ATOM 1097 N N . ASP A 1 134 ? -18.083 -1.994 10.334 1.00 77.00 134 ASP A N 1
ATOM 1098 C CA . ASP A 1 134 ? -18.475 -3.050 11.254 1.00 77.00 134 ASP A CA 1
ATOM 1099 C C . ASP A 1 134 ? -18.448 -2.593 12.717 1.00 77.00 134 ASP A C 1
ATOM 1101 O O . ASP A 1 134 ? -17.405 -2.434 13.352 1.00 77.00 134 ASP A O 1
ATOM 1105 N N . THR A 1 135 ? -19.633 -2.451 13.307 1.00 73.31 135 THR A N 1
ATOM 1106 C CA . THR A 1 135 ? -19.787 -2.061 14.714 1.00 73.31 135 THR A CA 1
ATOM 1107 C C . THR A 1 135 ? -19.298 -3.120 15.705 1.00 73.31 135 THR A C 1
ATOM 1109 O O . THR A 1 135 ? -19.204 -2.832 16.895 1.00 73.31 135 THR A O 1
ATOM 1112 N N . SER A 1 136 ? -19.010 -4.345 15.254 1.00 82.50 136 SER A N 1
ATOM 1113 C CA . SER A 1 136 ? -18.488 -5.420 16.105 1.00 82.50 136 SER A CA 1
ATOM 11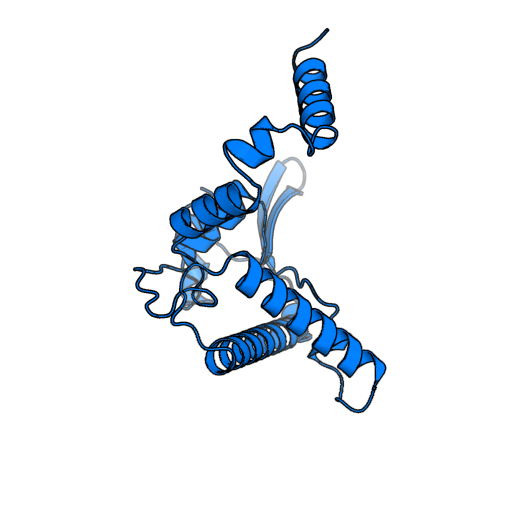14 C C . SER A 1 136 ? -16.961 -5.412 16.242 1.00 82.50 136 SER A C 1
ATOM 1116 O O . SER A 1 136 ? -16.417 -6.135 17.083 1.00 82.50 136 SER A O 1
ATOM 1118 N N . LEU A 1 137 ? -16.257 -4.585 15.462 1.00 84.50 137 LEU A N 1
ATOM 1119 C CA . LEU A 1 137 ? -14.804 -4.495 15.519 1.00 84.50 137 LEU A CA 1
ATOM 1120 C C . LEU A 1 137 ? -14.362 -3.787 16.806 1.00 84.50 137 LEU A C 1
ATOM 1122 O O . LEU A 1 137 ? -14.689 -2.630 17.068 1.00 84.50 137 LEU A O 1
ATOM 1126 N N . THR A 1 138 ? -13.618 -4.501 17.649 1.00 89.31 138 THR A N 1
ATOM 1127 C CA . THR A 1 138 ? -13.146 -3.946 18.923 1.00 89.31 138 THR A CA 1
ATOM 1128 C C . THR A 1 138 ? -11.905 -3.081 18.711 1.00 89.31 138 THR A C 1
ATOM 1130 O O . THR A 1 138 ? -11.049 -3.399 17.888 1.00 89.31 138 THR A O 1
ATOM 1133 N N . ILE A 1 139 ? -11.729 -2.037 19.529 1.00 89.38 139 ILE A N 1
ATOM 1134 C CA . ILE A 1 139 ? -10.498 -1.221 19.526 1.00 89.38 139 ILE A CA 1
ATOM 1135 C C . ILE A 1 139 ? -9.248 -2.080 19.767 1.00 89.38 139 ILE A C 1
ATOM 1137 O O . ILE A 1 139 ? -8.181 -1.796 19.230 1.00 89.38 139 ILE A O 1
ATOM 1141 N N . LYS A 1 140 ? -9.378 -3.158 20.550 1.00 91.56 140 LYS A N 1
ATOM 1142 C CA . LYS A 1 140 ? -8.292 -4.113 20.777 1.00 91.56 140 LYS A CA 1
ATOM 1143 C C . LYS A 1 140 ? -7.886 -4.824 19.482 1.00 91.56 140 LYS A C 1
ATOM 1145 O O . LYS A 1 140 ? -6.692 -4.896 19.212 1.00 91.56 140 LYS A O 1
ATOM 1150 N N . GLN A 1 141 ? -8.855 -5.307 18.702 1.00 90.94 141 GLN A N 1
ATOM 1151 C CA . GLN A 1 141 ? -8.594 -5.936 17.404 1.00 90.94 141 GLN A CA 1
ATOM 1152 C C . GLN A 1 141 ? -7.968 -4.935 16.430 1.00 90.94 141 GLN A C 1
ATOM 1154 O O . GLN A 1 141 ? -6.912 -5.215 15.879 1.00 90.94 141 GLN A O 1
ATOM 1159 N N . LEU A 1 142 ? -8.546 -3.732 16.321 1.00 92.50 142 LEU A N 1
ATOM 1160 C CA . LEU A 1 142 ? -8.017 -2.665 15.469 1.00 92.50 142 LEU A CA 1
ATOM 1161 C C . LEU A 1 142 ? -6.546 -2.362 15.770 1.00 92.50 142 LEU A C 1
ATOM 1163 O O . LEU A 1 142 ? -5.725 -2.245 14.868 1.00 92.50 142 LEU A O 1
ATOM 1167 N N . ASN A 1 143 ? -6.202 -2.244 17.052 1.00 94.00 143 ASN A N 1
ATOM 1168 C CA . ASN A 1 143 ? -4.828 -1.978 17.456 1.00 94.00 143 ASN A CA 1
ATOM 1169 C C . ASN A 1 143 ? -3.893 -3.131 17.097 1.00 94.00 143 ASN A C 1
ATOM 1171 O O . ASN A 1 143 ? -2.793 -2.869 16.629 1.00 94.00 143 ASN A O 1
ATOM 1175 N N . ALA A 1 144 ? -4.326 -4.379 17.285 1.00 94.38 144 ALA A N 1
ATOM 1176 C CA . ALA A 1 144 ? -3.531 -5.543 16.909 1.00 94.38 144 ALA A CA 1
ATOM 1177 C C . ALA A 1 144 ? -3.269 -5.588 15.394 1.00 94.38 144 ALA A C 1
ATOM 1179 O O . ALA A 1 144 ? -2.133 -5.808 14.983 1.00 94.38 144 ALA A O 1
ATOM 1180 N N . ASP A 1 145 ? -4.283 -5.300 14.573 1.00 94.62 145 ASP A N 1
ATOM 1181 C CA . ASP A 1 145 ? -4.144 -5.269 13.113 1.00 94.62 145 ASP A CA 1
ATOM 1182 C C . ASP A 1 145 ? -3.216 -4.136 12.650 1.00 94.62 145 ASP A C 1
ATOM 1184 O O . ASP A 1 145 ? -2.418 -4.317 11.730 1.00 94.62 145 ASP A O 1
ATOM 1188 N N . ILE A 1 146 ? -3.276 -2.972 13.309 1.00 95.00 146 ILE A N 1
ATOM 1189 C CA . ILE A 1 146 ? -2.358 -1.854 13.050 1.00 95.00 146 ILE A CA 1
ATOM 1190 C C . ILE A 1 146 ? -0.917 -2.247 13.386 1.00 95.00 146 ILE A C 1
ATOM 1192 O O . ILE A 1 146 ? -0.023 -1.971 12.591 1.00 95.00 146 ILE A O 1
ATOM 1196 N N . GLU A 1 147 ? -0.672 -2.891 14.531 1.00 94.00 147 GLU A N 1
ATOM 1197 C CA . GLU A 1 147 ? 0.676 -3.358 14.883 1.00 94.00 147 GLU A CA 1
ATOM 1198 C C . GLU A 1 147 ? 1.195 -4.378 13.865 1.00 94.00 147 GLU A C 1
ATOM 1200 O O . GLU A 1 147 ? 2.297 -4.209 13.348 1.00 94.00 147 GLU A O 1
ATOM 1205 N N . ALA A 1 148 ? 0.378 -5.364 13.487 1.00 94.81 148 ALA A N 1
ATOM 1206 C CA . ALA A 1 148 ? 0.751 -6.360 12.484 1.00 94.81 148 ALA A CA 1
ATOM 1207 C C . ALA A 1 148 ? 1.081 -5.723 11.119 1.00 94.81 148 ALA A C 1
ATOM 1209 O O . ALA A 1 148 ? 2.033 -6.128 10.450 1.00 94.81 148 ALA A O 1
ATOM 1210 N N . MET A 1 149 ? 0.330 -4.695 10.710 1.00 93.38 149 MET A N 1
ATOM 1211 C CA . MET A 1 149 ? 0.607 -3.946 9.481 1.00 93.38 149 MET A CA 1
ATOM 1212 C C . MET A 1 149 ? 1.938 -3.184 9.564 1.00 93.38 149 MET A C 1
ATOM 1214 O O . MET A 1 149 ? 2.727 -3.223 8.623 1.00 93.38 149 MET A O 1
ATOM 1218 N N . ILE A 1 150 ? 2.216 -2.531 10.695 1.00 91.44 150 ILE A N 1
ATOM 1219 C CA . ILE A 1 150 ? 3.481 -1.820 10.932 1.00 91.44 150 ILE A CA 1
ATOM 1220 C C . ILE A 1 150 ? 4.668 -2.792 10.937 1.00 91.44 150 ILE A C 1
ATOM 1222 O O . ILE A 1 150 ? 5.708 -2.491 10.352 1.00 91.44 150 ILE A O 1
ATOM 1226 N N . GLU A 1 151 ? 4.527 -3.960 11.563 1.00 91.12 151 GLU A N 1
ATOM 1227 C CA . GLU A 1 151 ? 5.553 -5.011 11.567 1.00 91.12 151 GLU A CA 1
ATOM 1228 C C . GLU A 1 151 ? 5.828 -5.543 10.156 1.00 91.12 151 GLU A C 1
ATOM 1230 O O . GLU A 1 151 ? 6.988 -5.754 9.777 1.00 91.12 151 GLU A O 1
ATOM 1235 N N . PHE A 1 152 ? 4.773 -5.712 9.353 1.00 91.69 152 PHE A N 1
ATOM 1236 C CA . PHE A 1 152 ? 4.891 -6.087 7.949 1.00 91.69 152 PHE A CA 1
ATOM 1237 C C . PHE A 1 152 ? 5.649 -5.022 7.144 1.00 91.69 152 PHE A C 1
ATOM 1239 O O . PHE A 1 152 ? 6.617 -5.354 6.457 1.00 91.69 152 PHE A O 1
ATOM 1246 N N . GLU A 1 153 ? 5.273 -3.744 7.262 1.00 90.81 153 GLU A N 1
ATOM 1247 C CA . GLU A 1 153 ? 5.959 -2.642 6.574 1.00 90.81 153 GLU A CA 1
ATOM 1248 C C . GLU A 1 153 ? 7.427 -2.516 6.998 1.00 90.81 153 GLU A C 1
ATOM 1250 O O . GLU A 1 153 ? 8.302 -2.342 6.147 1.00 90.81 153 GLU A O 1
ATOM 1255 N N . ALA A 1 154 ? 7.723 -2.660 8.293 1.00 87.75 154 ALA A N 1
ATOM 1256 C CA . ALA A 1 154 ? 9.089 -2.629 8.807 1.00 87.75 154 ALA A CA 1
ATOM 1257 C C . ALA A 1 154 ? 9.934 -3.780 8.237 1.00 87.75 154 ALA A C 1
ATOM 1259 O O . ALA A 1 154 ? 11.073 -3.570 7.812 1.00 87.75 154 ALA A O 1
ATOM 1260 N N . SER A 1 155 ? 9.363 -4.984 8.165 1.00 88.94 155 SER A N 1
ATOM 1261 C CA . SER A 1 155 ? 10.018 -6.156 7.575 1.00 88.94 155 SER A CA 1
ATOM 1262 C C . SER A 1 155 ? 10.294 -5.957 6.083 1.00 88.94 155 SER A C 1
ATOM 1264 O O . SER A 1 155 ? 11.401 -6.221 5.612 1.00 88.94 155 SER A O 1
ATOM 1266 N N . LEU A 1 156 ? 9.312 -5.438 5.342 1.00 89.12 156 LEU A N 1
ATOM 1267 C CA . LEU A 1 156 ? 9.435 -5.145 3.915 1.00 89.12 156 LEU A CA 1
ATOM 1268 C C . LEU A 1 156 ? 10.510 -4.086 3.645 1.00 89.12 156 LEU A C 1
ATOM 1270 O O . LEU A 1 156 ? 11.331 -4.235 2.742 1.00 89.12 156 LEU A O 1
ATOM 1274 N N . MET A 1 157 ? 10.550 -3.045 4.470 1.00 87.44 157 MET A N 1
ATOM 1275 C CA . MET A 1 157 ? 11.537 -1.975 4.393 1.00 87.44 157 MET A CA 1
ATOM 1276 C C . MET A 1 157 ? 12.956 -2.434 4.724 1.00 87.44 157 MET A C 1
ATOM 1278 O O . MET A 1 157 ? 13.909 -1.969 4.092 1.00 87.44 157 MET A O 1
ATOM 1282 N N . ASN A 1 158 ? 13.102 -3.346 5.686 1.00 85.19 158 ASN A N 1
ATOM 1283 C CA . ASN A 1 158 ? 14.383 -3.962 6.007 1.00 85.19 158 ASN A CA 1
ATOM 1284 C C . ASN A 1 158 ? 14.928 -4.739 4.799 1.00 85.19 158 ASN A C 1
ATOM 1286 O O . ASN A 1 158 ? 16.060 -4.512 4.380 1.00 85.19 158 ASN A O 1
ATOM 1290 N N . ILE A 1 159 ? 14.088 -5.570 4.170 1.00 86.75 159 ILE A N 1
ATOM 1291 C CA . ILE A 1 159 ? 14.450 -6.313 2.951 1.00 86.75 159 ILE A CA 1
ATOM 1292 C C . ILE A 1 159 ? 14.820 -5.347 1.814 1.00 86.75 159 ILE A C 1
ATOM 1294 O O . ILE A 1 159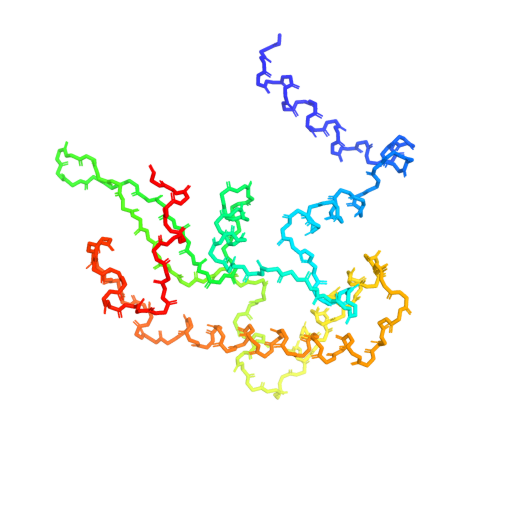 ? 15.837 -5.531 1.150 1.00 86.75 159 ILE A O 1
ATOM 1298 N N . ALA A 1 160 ? 14.035 -4.285 1.619 1.00 84.81 160 ALA A N 1
ATOM 1299 C CA . ALA A 1 160 ? 14.285 -3.263 0.601 1.00 84.81 160 ALA A CA 1
ATOM 1300 C C . ALA A 1 160 ? 15.529 -2.393 0.870 1.00 84.81 160 ALA A C 1
ATOM 1302 O O . ALA A 1 160 ? 15.943 -1.629 0.001 1.00 84.81 160 ALA A O 1
ATOM 1303 N N . SER A 1 161 ? 16.109 -2.455 2.072 1.00 80.81 161 SER A N 1
ATOM 1304 C CA . SER A 1 161 ? 17.298 -1.680 2.444 1.00 80.81 161 SER A CA 1
ATOM 1305 C C . SER A 1 161 ? 18.591 -2.498 2.414 1.00 80.81 161 SER A C 1
ATOM 1307 O O . SER A 1 161 ? 19.662 -1.908 2.568 1.00 80.81 161 SER A O 1
ATOM 1309 N N . ASP A 1 162 ? 18.510 -3.815 2.189 1.00 80.00 162 ASP A N 1
ATOM 1310 C CA . ASP A 1 162 ? 19.667 -4.703 2.029 1.00 80.00 162 ASP A CA 1
ATOM 1311 C C . ASP A 1 162 ? 20.572 -4.189 0.897 1.00 80.00 162 ASP A C 1
ATOM 1313 O O . ASP A 1 162 ? 20.091 -3.825 -0.174 1.00 80.00 162 ASP A O 1
ATOM 1317 N N . GLU A 1 163 ? 21.889 -4.147 1.085 1.00 70.25 163 GLU A N 1
ATOM 1318 C CA . GLU A 1 163 ? 22.814 -3.688 0.041 1.00 70.25 163 GLU A CA 1
ATOM 1319 C C . GLU A 1 163 ? 22.698 -4.505 -1.252 1.00 70.25 163 GLU A C 1
ATOM 1321 O O . GLU A 1 163 ? 22.819 -3.954 -2.347 1.00 70.25 163 GLU A O 1
ATOM 1326 N N . ASN A 1 164 ? 22.364 -5.793 -1.144 1.00 70.56 164 ASN A N 1
ATOM 1327 C CA . ASN A 1 164 ? 22.133 -6.661 -2.291 1.00 70.56 164 ASN A CA 1
ATOM 1328 C C . ASN A 1 164 ? 20.890 -6.269 -3.098 1.00 70.56 164 ASN A C 1
ATOM 1330 O O . ASN A 1 164 ? 20.837 -6.590 -4.289 1.00 70.56 164 ASN A O 1
ATOM 1334 N N . SER A 1 165 ? 19.926 -5.568 -2.486 1.00 65.31 165 SER A N 1
ATOM 1335 C CA . SER A 1 165 ? 18.725 -5.059 -3.165 1.00 65.31 165 SER A CA 1
ATOM 1336 C C . SER A 1 165 ? 19.045 -3.959 -4.183 1.00 65.31 165 SER A C 1
ATOM 1338 O O . SER A 1 165 ? 18.285 -3.754 -5.120 1.00 65.31 165 SER A O 1
ATOM 1340 N N . LYS A 1 166 ? 20.213 -3.309 -4.072 1.00 69.88 166 LYS A N 1
ATOM 1341 C CA . LYS A 1 166 ? 20.655 -2.251 -4.997 1.00 69.88 166 LYS A CA 1
ATOM 1342 C C . LYS A 1 166 ? 21.218 -2.790 -6.317 1.00 69.88 166 LYS A C 1
ATOM 1344 O O . LYS A 1 166 ? 21.536 -2.014 -7.216 1.00 69.88 166 LYS A O 1
ATOM 1349 N N . ASN A 1 167 ? 21.372 -4.108 -6.448 1.00 79.00 167 ASN A N 1
ATOM 1350 C CA . ASN A 1 167 ? 21.928 -4.723 -7.648 1.00 79.00 167 ASN A CA 1
ATOM 1351 C C . ASN A 1 167 ? 20.854 -4.904 -8.725 1.00 79.00 167 ASN A C 1
ATOM 1353 O O . ASN A 1 167 ? 19.953 -5.730 -8.586 1.00 79.00 167 ASN A O 1
ATOM 1357 N N . THR A 1 168 ? 21.009 -4.210 -9.853 1.00 81.56 168 THR A N 1
ATOM 135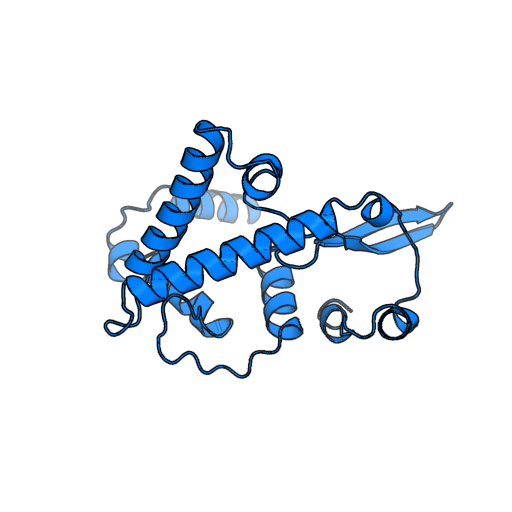8 C CA . THR A 1 168 ? 20.138 -4.409 -11.020 1.00 81.56 168 THR A CA 1
ATOM 1359 C C . THR A 1 168 ? 20.480 -5.719 -11.727 1.00 81.56 168 THR A C 1
ATOM 1361 O O . THR A 1 168 ? 21.644 -6.006 -12.012 1.00 81.56 168 THR A O 1
ATOM 1364 N N . ARG A 1 169 ? 19.462 -6.535 -12.025 1.00 87.00 169 ARG A N 1
ATOM 1365 C CA . ARG A 1 169 ? 19.621 -7.811 -12.735 1.00 87.00 169 ARG A CA 1
ATOM 1366 C C . ARG A 1 169 ? 18.577 -7.945 -13.833 1.00 87.00 169 ARG A C 1
ATOM 1368 O O . ARG A 1 169 ? 17.398 -8.123 -13.549 1.00 87.00 169 ARG A O 1
ATOM 1375 N N . ALA A 1 170 ? 19.028 -7.938 -15.082 1.00 88.31 170 ALA A N 1
ATOM 1376 C CA . ALA A 1 170 ? 18.162 -8.204 -16.221 1.00 88.31 170 ALA A CA 1
ATOM 1377 C C . ALA A 1 170 ? 17.851 -9.706 -16.335 1.00 88.31 170 ALA A C 1
ATOM 1379 O O . ALA A 1 170 ? 18.744 -10.556 -16.241 1.00 88.31 170 ALA A O 1
ATOM 1380 N N . ILE A 1 171 ? 16.577 -10.030 -16.551 1.00 88.94 171 ILE A N 1
ATOM 1381 C CA . ILE A 1 171 ? 16.088 -11.383 -16.833 1.00 88.94 171 ILE A CA 1
ATOM 1382 C C . ILE A 1 171 ? 15.027 -11.343 -17.923 1.00 88.94 171 ILE A C 1
ATOM 1384 O O . ILE A 1 171 ? 14.352 -10.333 -18.102 1.00 88.94 171 ILE A O 1
ATOM 1388 N N . GLN A 1 172 ? 14.847 -12.455 -18.633 1.00 87.00 172 GLN A N 1
ATOM 1389 C CA . GLN A 1 172 ? 13.674 -12.613 -19.487 1.00 87.00 172 GLN A CA 1
ATOM 1390 C C . GLN A 1 172 ? 12.453 -12.925 -18.614 1.00 87.00 172 GLN A C 1
ATOM 1392 O O . GLN A 1 172 ? 12.568 -13.660 -17.634 1.00 87.00 172 GLN A O 1
ATOM 1397 N N . ILE A 1 173 ? 11.272 -12.425 -18.991 1.00 84.00 173 ILE A N 1
ATOM 1398 C CA . ILE A 1 173 ? 10.020 -12.647 -18.238 1.00 84.00 173 ILE A CA 1
ATOM 1399 C C . ILE A 1 173 ? 9.753 -14.145 -18.026 1.00 84.00 173 ILE A C 1
ATOM 1401 O O . ILE A 1 173 ? 9.373 -14.559 -16.934 1.00 84.00 173 ILE A O 1
ATOM 1405 N N . LYS A 1 174 ? 10.046 -14.981 -19.032 1.00 85.56 174 LYS A N 1
ATOM 1406 C CA . LYS A 1 174 ? 9.902 -16.445 -18.947 1.00 85.56 174 LYS A CA 1
ATOM 1407 C C . LYS A 1 174 ? 10.737 -17.092 -17.830 1.00 85.56 174 LYS A C 1
ATOM 1409 O O . LYS A 1 174 ? 10.414 -18.184 -17.378 1.00 85.56 174 LYS A O 1
ATOM 1414 N N . ASP A 1 175 ? 11.801 -16.425 -17.384 1.00 89.06 175 ASP A N 1
ATOM 1415 C CA . ASP A 1 175 ? 12.687 -16.898 -16.321 1.00 89.06 175 ASP A CA 1
ATOM 1416 C C . ASP A 1 175 ? 12.289 -16.386 -14.930 1.00 89.06 175 ASP A C 1
ATOM 1418 O O . ASP A 1 175 ? 12.873 -16.832 -13.938 1.00 89.06 175 ASP A O 1
ATOM 1422 N N . LEU A 1 176 ? 11.306 -15.480 -14.835 1.00 86.19 176 LEU A N 1
ATOM 1423 C CA . LEU A 1 176 ? 10.898 -14.847 -13.580 1.00 86.19 176 LEU A CA 1
ATOM 1424 C C . LEU A 1 176 ? 10.417 -15.885 -12.564 1.00 86.19 176 LEU A C 1
ATOM 1426 O O . LEU A 1 176 ? 11.011 -15.979 -11.496 1.00 86.19 176 LEU A O 1
ATOM 1430 N N . ASN A 1 177 ? 9.447 -16.731 -12.927 1.00 85.69 177 ASN A N 1
ATOM 1431 C CA . ASN A 1 177 ? 8.942 -17.790 -12.040 1.00 85.69 177 ASN A CA 1
ATOM 1432 C C . ASN A 1 177 ? 10.037 -18.791 -11.643 1.00 85.69 177 ASN A C 1
ATOM 1434 O O . ASN A 1 177 ? 10.013 -19.345 -10.550 1.00 85.69 177 ASN A O 1
ATOM 1438 N N . ARG A 1 178 ? 11.027 -19.029 -12.513 1.00 89.81 178 ARG A N 1
ATOM 1439 C CA . ARG A 1 178 ? 12.137 -19.940 -12.204 1.00 89.81 178 ARG A CA 1
ATOM 1440 C C . ARG A 1 178 ? 13.080 -19.350 -11.153 1.00 89.81 178 ARG A C 1
ATOM 1442 O O . ARG A 1 178 ? 13.559 -20.082 -10.294 1.00 89.81 178 ARG A O 1
ATOM 1449 N N . ARG A 1 179 ? 13.379 -18.048 -11.233 1.00 88.56 179 ARG A N 1
ATOM 1450 C CA . ARG A 1 179 ? 14.276 -17.358 -10.285 1.00 88.56 179 ARG A CA 1
ATOM 1451 C C . ARG A 1 179 ? 13.571 -16.908 -9.009 1.00 88.56 179 ARG A C 1
ATOM 1453 O O . ARG A 1 179 ? 14.186 -16.914 -7.948 1.00 88.56 179 ARG A O 1
ATOM 1460 N N . TYR A 1 180 ? 12.304 -16.536 -9.115 1.00 87.50 180 TYR A N 1
ATOM 1461 C CA . TYR A 1 180 ? 11.486 -16.001 -8.036 1.00 87.50 180 TYR A CA 1
ATOM 1462 C C . TYR A 1 180 ? 10.148 -16.750 -8.005 1.00 87.50 180 TYR A C 1
ATOM 1464 O O . TYR A 1 180 ? 9.121 -16.186 -8.363 1.00 87.50 180 TYR A O 1
ATOM 1472 N N . PRO A 1 181 ? 10.125 -18.019 -7.558 1.00 86.44 181 PRO A N 1
ATOM 1473 C CA . PRO A 1 181 ? 8.940 -18.883 -7.649 1.00 86.44 181 PRO A CA 1
ATOM 1474 C C . PRO A 1 181 ? 7.747 -18.408 -6.816 1.00 86.44 181 PRO A C 1
ATOM 1476 O O . PRO A 1 181 ? 6.633 -18.880 -7.013 1.00 86.44 181 PRO A O 1
ATOM 1479 N N . LYS A 1 182 ? 7.974 -17.480 -5.881 1.00 83.75 182 LYS A N 1
ATOM 1480 C CA . LYS A 1 182 ? 6.919 -16.838 -5.087 1.00 83.75 182 LYS A CA 1
ATOM 1481 C C . LYS A 1 182 ? 6.315 -15.603 -5.764 1.00 83.75 182 LYS A C 1
ATOM 1483 O O . LYS A 1 182 ? 5.315 -15.094 -5.277 1.00 83.75 182 LYS A O 1
ATOM 1488 N N . VAL A 1 183 ? 6.927 -15.101 -6.838 1.00 78.00 183 VAL A N 1
ATOM 1489 C CA . VAL A 1 183 ? 6.400 -13.991 -7.638 1.00 78.00 183 VAL A CA 1
ATOM 1490 C C . VAL A 1 183 ? 5.642 -14.606 -8.802 1.00 78.00 183 VAL A C 1
ATOM 1492 O O . VAL A 1 183 ? 6.256 -15.147 -9.714 1.00 78.00 183 VAL A O 1
ATOM 1495 N N . CYS A 1 184 ? 4.315 -14.550 -8.764 1.00 72.94 184 CYS A N 1
ATOM 1496 C CA . CYS A 1 184 ? 3.496 -15.102 -9.833 1.00 72.94 184 CYS A CA 1
ATOM 1497 C C . CYS A 1 184 ? 3.504 -14.182 -11.066 1.00 72.94 184 CYS A C 1
ATOM 1499 O O . CYS A 1 184 ? 3.266 -12.976 -10.974 1.00 72.94 184 CYS A O 1
ATOM 1501 N N . THR A 1 185 ? 3.718 -14.761 -12.249 1.00 70.38 185 THR A N 1
ATOM 1502 C CA . THR A 1 185 ? 3.671 -14.050 -13.541 1.00 70.38 185 THR A CA 1
ATOM 1503 C C . THR A 1 185 ? 2.321 -13.415 -13.860 1.00 70.38 185 THR A C 1
ATOM 1505 O O . THR A 1 185 ? 2.276 -12.502 -14.678 1.00 70.38 185 THR A O 1
ATOM 1508 N N . GLU A 1 186 ? 1.224 -13.841 -13.224 1.00 72.00 186 GLU A N 1
ATOM 1509 C CA . GLU A 1 186 ? -0.089 -13.205 -13.411 1.00 72.00 186 GLU A CA 1
ATOM 1510 C C . GLU A 1 186 ? -0.077 -11.719 -13.036 1.00 72.00 186 GLU A C 1
ATOM 1512 O O . GLU A 1 186 ? -0.794 -10.931 -13.649 1.00 72.00 186 GLU A O 1
ATOM 1517 N N . LEU A 1 187 ? 0.814 -11.313 -12.123 1.00 69.75 187 LEU A N 1
ATOM 1518 C CA . LEU A 1 187 ? 1.052 -9.909 -11.787 1.00 69.75 187 LEU A CA 1
ATOM 1519 C C . LEU A 1 187 ? 1.455 -9.078 -13.018 1.00 69.75 187 LEU A C 1
ATOM 1521 O O . LEU A 1 187 ? 1.131 -7.892 -13.096 1.00 69.75 187 LEU A O 1
ATOM 1525 N N . LEU A 1 188 ? 2.124 -9.711 -13.990 1.00 69.69 188 LEU A N 1
ATOM 1526 C CA . LEU A 1 188 ? 2.616 -9.102 -15.226 1.00 69.69 188 LEU A CA 1
ATOM 1527 C C . LEU A 1 188 ? 1.640 -9.217 -16.403 1.00 69.69 188 LEU A C 1
ATOM 1529 O O . LEU A 1 188 ? 1.693 -8.392 -17.309 1.00 69.69 188 LEU A O 1
ATOM 1533 N N . ASN A 1 189 ? 0.719 -10.182 -16.380 1.00 65.12 189 ASN A N 1
ATOM 1534 C CA . ASN A 1 189 ? -0.240 -10.393 -17.471 1.00 65.12 189 ASN A CA 1
ATOM 1535 C C . ASN A 1 189 ? -1.265 -9.259 -17.603 1.00 65.12 189 ASN A C 1
ATOM 1537 O O . ASN A 1 189 ? -1.848 -9.088 -18.662 1.00 65.12 189 ASN A O 1
ATOM 1541 N N . THR A 1 190 ? -1.470 -8.453 -16.559 1.00 57.97 190 THR A N 1
ATOM 1542 C CA . THR A 1 190 ? -2.306 -7.238 -16.636 1.00 57.97 190 THR A CA 1
ATOM 1543 C C . THR A 1 190 ? -1.700 -6.125 -17.506 1.00 57.97 190 THR A C 1
ATOM 1545 O O . THR A 1 190 ? -2.347 -5.100 -17.709 1.00 57.97 190 THR A O 1
ATOM 1548 N N . TRP A 1 191 ? -0.456 -6.295 -17.969 1.00 53.25 191 TRP A N 1
ATOM 1549 C CA . TRP A 1 191 ? 0.371 -5.250 -18.583 1.00 53.25 191 TRP A CA 1
ATOM 1550 C C . TRP A 1 191 ? 0.913 -5.611 -19.971 1.00 53.25 191 TRP A C 1
ATOM 1552 O O . TRP A 1 191 ? 1.509 -4.749 -20.617 1.00 53.25 191 TRP A O 1
ATOM 1562 N N . MET A 1 192 ? 0.742 -6.868 -20.398 1.00 44.81 192 MET A N 1
ATOM 1563 C CA . MET A 1 192 ? 1.054 -7.364 -21.745 1.00 44.81 192 MET A CA 1
ATOM 1564 C C . MET A 1 192 ? -0.232 -7.463 -22.558 1.00 44.81 192 MET A C 1
ATOM 1566 O O . MET A 1 192 ? -0.186 -7.091 -23.749 1.00 44.81 192 MET A O 1
#